Protein AF-A0A5J4Q5S8-F1 (afdb_monomer_lite)

Structure (mmCIF, N/CA/C/O backbone):
data_AF-A0A5J4Q5S8-F1
#
_entry.id   AF-A0A5J4Q5S8-F1
#
loop_
_atom_site.group_PDB
_atom_site.id
_atom_site.type_symbol
_atom_site.label_atom_id
_atom_site.label_alt_id
_atom_site.label_comp_id
_atom_site.label_asym_id
_atom_site.label_entity_id
_atom_site.label_seq_id
_atom_site.pdbx_PDB_ins_code
_atom_site.Cartn_x
_atom_site.Cartn_y
_atom_site.Cartn_z
_atom_site.occupancy
_atom_site.B_iso_or_equiv
_atom_site.auth_seq_id
_atom_site.auth_comp_id
_atom_site.auth_asym_id
_atom_site.auth_atom_id
_atom_site.pdbx_PDB_model_num
ATOM 1 N N . ILE A 1 1 ? 15.683 7.337 -101.825 1.00 62.75 1 ILE A N 1
ATOM 2 C CA . ILE A 1 1 ? 16.918 6.588 -101.478 1.00 62.75 1 ILE A CA 1
ATOM 3 C C . ILE A 1 1 ? 17.905 7.452 -100.684 1.00 62.75 1 ILE A C 1
ATOM 5 O O . ILE A 1 1 ? 18.052 7.180 -99.503 1.00 62.75 1 ILE A O 1
ATOM 9 N N . LEU A 1 2 ? 18.541 8.498 -101.246 1.00 61.25 2 LEU A N 1
ATOM 10 C CA . LEU A 1 2 ? 19.535 9.297 -100.491 1.00 61.25 2 LEU A CA 1
ATOM 11 C C . LEU A 1 2 ? 18.963 10.032 -99.255 1.00 61.25 2 LEU A C 1
ATOM 13 O O . LEU A 1 2 ? 19.600 10.027 -98.206 1.00 61.25 2 LEU A O 1
ATOM 17 N N . ASP A 1 3 ? 17.764 10.619 -99.346 1.00 72.88 3 ASP A N 1
ATOM 18 C CA . ASP A 1 3 ? 17.151 11.339 -98.212 1.00 72.88 3 ASP A CA 1
ATOM 19 C C . ASP A 1 3 ? 16.654 10.408 -97.094 1.00 72.88 3 ASP A C 1
ATOM 21 O O . ASP A 1 3 ? 16.763 10.732 -95.915 1.00 72.88 3 ASP A O 1
ATOM 25 N N . GLU A 1 4 ? 16.162 9.217 -97.439 1.00 77.94 4 GLU A N 1
ATOM 26 C CA . GLU A 1 4 ? 15.718 8.217 -96.455 1.00 77.94 4 GLU A CA 1
ATOM 27 C C . GLU A 1 4 ? 16.894 7.624 -95.676 1.00 77.94 4 GLU A C 1
ATOM 29 O O . GLU A 1 4 ? 16.783 7.417 -94.467 1.00 77.94 4 GLU A O 1
ATOM 34 N N . LEU A 1 5 ? 18.035 7.412 -96.343 1.00 79.69 5 LEU A N 1
ATOM 35 C CA . LEU A 1 5 ? 19.284 6.996 -95.700 1.00 79.69 5 LEU A CA 1
ATOM 36 C C . LEU A 1 5 ? 19.757 8.046 -94.689 1.00 79.69 5 LEU A C 1
ATOM 38 O O . LEU A 1 5 ? 20.044 7.702 -93.547 1.00 79.69 5 LEU A O 1
ATOM 42 N N . ARG A 1 6 ? 19.726 9.332 -95.058 1.00 81.00 6 ARG A N 1
ATOM 43 C CA . ARG A 1 6 ? 20.106 10.432 -94.158 1.00 81.00 6 ARG A CA 1
ATOM 44 C C . ARG A 1 6 ? 19.183 10.535 -92.935 1.00 81.00 6 ARG A C 1
ATOM 46 O O . ARG A 1 6 ? 19.646 10.792 -91.825 1.00 81.00 6 ARG A O 1
ATOM 53 N N . ILE A 1 7 ? 17.877 10.315 -93.111 1.00 86.50 7 ILE A N 1
ATOM 54 C CA . ILE A 1 7 ? 16.905 10.290 -92.002 1.00 86.50 7 ILE A CA 1
ATOM 55 C C . ILE A 1 7 ? 17.146 9.082 -91.084 1.00 86.50 7 ILE A C 1
ATOM 57 O O . ILE A 1 7 ? 17.047 9.210 -89.861 1.00 86.50 7 ILE A O 1
ATOM 61 N N . ALA A 1 8 ? 17.462 7.915 -91.650 1.00 85.19 8 ALA A N 1
ATOM 62 C CA . ALA A 1 8 ? 17.779 6.713 -90.884 1.00 85.19 8 ALA A CA 1
ATOM 63 C C . ALA A 1 8 ? 19.074 6.878 -90.070 1.00 85.19 8 ALA A C 1
ATOM 65 O O . ALA A 1 8 ? 19.075 6.580 -88.875 1.00 85.19 8 ALA A O 1
ATOM 66 N N . GLU A 1 9 ? 20.127 7.434 -90.674 1.00 85.94 9 GLU A N 1
ATOM 67 C CA . GLU A 1 9 ? 21.390 7.762 -89.999 1.00 85.94 9 GLU A CA 1
ATOM 68 C C . GLU A 1 9 ? 21.174 8.750 -88.848 1.00 85.94 9 GLU A C 1
ATOM 70 O O . GLU A 1 9 ? 21.650 8.523 -87.737 1.00 85.94 9 GLU A O 1
ATOM 75 N N . TYR A 1 10 ? 20.381 9.805 -89.064 1.00 85.75 10 TYR A N 1
ATOM 76 C CA . TYR A 1 10 ? 20.063 10.778 -88.017 1.00 85.75 10 TYR A CA 1
ATOM 77 C C . TYR A 1 10 ? 19.313 10.145 -86.832 1.00 85.75 10 TYR A C 1
ATOM 79 O O . TYR A 1 10 ? 19.640 10.398 -85.670 1.00 85.75 10 TYR A O 1
ATOM 87 N N . ARG A 1 11 ? 18.337 9.269 -87.103 1.00 88.62 11 ARG A N 1
ATOM 88 C CA . ARG A 1 11 ? 17.615 8.521 -86.056 1.00 88.62 11 ARG A CA 1
ATOM 89 C C . ARG A 1 11 ? 18.531 7.564 -85.298 1.00 88.62 11 ARG A C 1
ATOM 91 O O . ARG A 1 11 ? 18.392 7.428 -84.083 1.00 88.62 11 ARG A O 1
ATOM 98 N N . GLN A 1 12 ? 19.462 6.916 -85.995 1.00 89.94 12 GLN A N 1
ATOM 99 C CA . GLN A 1 12 ? 20.451 6.033 -85.385 1.00 89.94 12 GLN A CA 1
ATOM 100 C C . GLN A 1 12 ? 21.388 6.807 -84.449 1.00 89.94 12 GLN A C 1
ATOM 102 O O . GLN A 1 12 ? 21.665 6.340 -83.345 1.00 89.94 12 GLN A O 1
ATOM 107 N N . LEU A 1 13 ? 21.799 8.012 -84.844 1.00 87.88 13 LEU A N 1
ATOM 108 C CA . LEU A 1 13 ? 22.648 8.894 -84.042 1.00 87.88 13 LEU A CA 1
ATOM 109 C C . LEU A 1 13 ? 21.932 9.363 -82.764 1.00 87.88 13 LEU A C 1
ATOM 111 O O . LEU A 1 13 ? 22.476 9.234 -81.669 1.00 87.88 13 LEU A O 1
ATOM 115 N N . GLN A 1 14 ? 20.667 9.783 -82.870 1.00 90.12 14 GLN A N 1
ATOM 116 C CA . GLN A 1 14 ? 19.844 10.132 -81.702 1.00 90.12 14 GLN A CA 1
ATOM 117 C C . GLN A 1 14 ? 19.597 8.939 -80.763 1.00 90.12 14 GLN A C 1
ATOM 119 O O . GLN A 1 14 ? 19.530 9.100 -79.543 1.00 90.12 14 GLN A O 1
ATOM 124 N N . ALA A 1 15 ? 19.434 7.732 -81.313 1.00 87.44 15 ALA A N 1
ATOM 125 C CA . ALA A 1 15 ? 19.277 6.520 -80.513 1.00 87.44 15 ALA A CA 1
ATOM 126 C C . ALA A 1 15 ? 20.570 6.164 -79.760 1.00 87.44 15 ALA A C 1
ATOM 128 O O . ALA A 1 15 ? 20.508 5.784 -78.588 1.00 87.44 15 ALA A O 1
ATOM 129 N N . GLN A 1 16 ? 21.733 6.332 -80.398 1.00 88.56 16 GLN A N 1
ATOM 130 C CA . GLN A 1 16 ? 23.040 6.148 -79.760 1.00 88.56 16 GLN A CA 1
ATOM 131 C C . GLN A 1 16 ? 23.286 7.175 -78.650 1.00 88.56 16 GLN A C 1
ATOM 133 O O . GLN A 1 16 ? 23.709 6.794 -77.560 1.00 88.56 16 GLN A O 1
ATOM 138 N N . GLU A 1 17 ? 22.952 8.445 -78.877 1.00 86.56 17 GLU A N 1
ATOM 139 C CA . GLU A 1 17 ? 23.090 9.513 -77.880 1.00 86.56 17 GLU A CA 1
ATOM 140 C C . GLU A 1 17 ? 22.214 9.259 -76.642 1.00 86.56 17 GLU A C 1
ATOM 142 O O . GLU A 1 17 ? 22.701 9.288 -75.511 1.00 86.56 17 GLU A O 1
ATOM 147 N N . LYS A 1 18 ? 20.942 8.879 -76.832 1.00 89.44 18 LYS A N 1
ATOM 148 C CA . LYS A 1 18 ? 20.055 8.475 -75.722 1.00 89.44 18 LYS A CA 1
ATOM 149 C C . LYS A 1 18 ? 20.572 7.249 -74.970 1.00 89.44 18 LYS A C 1
ATOM 151 O O . LYS A 1 18 ? 20.427 7.169 -73.751 1.00 89.44 18 LYS A O 1
ATOM 156 N N . SER A 1 19 ? 21.158 6.286 -75.683 1.00 90.06 19 SER A N 1
ATOM 157 C CA . SER A 1 19 ? 21.765 5.105 -75.065 1.00 90.06 19 SER A CA 1
ATOM 158 C C . SER A 1 19 ? 22.971 5.480 -74.202 1.00 90.06 19 SER A C 1
ATOM 160 O O . SER A 1 19 ? 23.118 4.931 -73.112 1.00 90.06 19 SER A O 1
ATOM 162 N N . LEU A 1 20 ? 23.815 6.405 -74.665 1.00 88.25 20 LEU A N 1
ATOM 163 C CA . LEU A 1 20 ? 24.970 6.905 -73.915 1.00 88.25 20 LEU A CA 1
ATOM 164 C C . LEU A 1 20 ? 24.535 7.624 -72.634 1.00 88.25 20 LEU A C 1
ATOM 166 O O . LEU A 1 20 ? 25.017 7.272 -71.559 1.00 88.25 20 LEU A O 1
ATOM 170 N N . ILE A 1 21 ? 23.555 8.530 -72.727 1.00 87.62 21 ILE A N 1
ATOM 171 C CA . ILE A 1 21 ? 22.994 9.245 -71.567 1.00 87.62 21 ILE A CA 1
ATOM 172 C C . ILE A 1 21 ? 22.434 8.259 -70.530 1.00 87.62 21 ILE A C 1
ATOM 174 O O . ILE A 1 21 ? 22.735 8.367 -69.346 1.00 87.62 21 ILE A O 1
ATOM 178 N N . ASN A 1 22 ? 21.687 7.237 -70.959 1.00 91.62 22 ASN A N 1
ATOM 179 C CA . ASN A 1 22 ? 21.123 6.225 -70.055 1.00 91.62 22 ASN A CA 1
ATOM 180 C C . ASN A 1 22 ? 22.217 5.393 -69.355 1.00 91.62 22 ASN A C 1
ATOM 182 O O . ASN A 1 22 ? 22.110 5.071 -68.172 1.00 91.62 22 ASN A O 1
ATOM 186 N N . VAL A 1 23 ? 23.299 5.053 -70.062 1.00 91.00 23 VAL A N 1
ATOM 187 C CA . VAL A 1 23 ? 24.455 4.366 -69.460 1.00 91.00 23 VAL A CA 1
ATOM 188 C C . VAL A 1 23 ? 25.135 5.258 -68.419 1.00 91.00 23 VAL A C 1
ATOM 190 O O . VAL A 1 23 ? 25.490 4.780 -67.341 1.00 91.00 23 VAL A O 1
ATOM 193 N N . GLU A 1 24 ? 25.278 6.549 -68.701 1.00 90.62 24 GLU A N 1
ATOM 194 C CA . GLU A 1 24 ? 25.880 7.512 -67.781 1.00 90.62 24 GLU A CA 1
ATOM 195 C C . GLU A 1 24 ? 25.015 7.726 -66.526 1.00 90.62 24 GLU A C 1
ATOM 197 O O . GLU A 1 24 ? 25.522 7.645 -65.404 1.00 90.62 24 GLU A O 1
ATOM 202 N N . GLU A 1 25 ? 23.695 7.847 -66.682 1.00 91.19 25 GLU A N 1
ATOM 203 C CA . GLU A 1 25 ? 22.733 7.890 -65.573 1.00 91.19 25 GLU A CA 1
ATOM 204 C C . GLU A 1 25 ? 22.791 6.625 -64.703 1.00 91.19 25 GLU A C 1
ATOM 206 O O . GLU A 1 25 ? 22.802 6.710 -63.469 1.00 91.19 25 GLU A O 1
ATOM 211 N N . ARG A 1 26 ? 22.890 5.441 -65.325 1.00 90.19 26 ARG A N 1
ATOM 212 C CA . ARG A 1 26 ? 23.068 4.165 -64.612 1.00 90.19 26 ARG A CA 1
ATOM 213 C C . ARG A 1 26 ? 24.376 4.127 -63.832 1.00 90.19 26 ARG A C 1
ATOM 215 O O . ARG A 1 26 ? 24.380 3.667 -62.690 1.00 90.19 26 ARG A O 1
ATOM 222 N N . ASN A 1 27 ? 25.466 4.637 -64.402 1.00 91.69 27 ASN A N 1
ATOM 223 C CA . ASN A 1 27 ? 26.761 4.706 -63.726 1.00 91.69 27 ASN A CA 1
ATOM 224 C C . ASN A 1 27 ? 26.711 5.639 -62.507 1.00 91.69 27 ASN A C 1
ATOM 226 O O . ASN A 1 27 ? 27.188 5.271 -61.429 1.00 91.69 27 ASN A O 1
ATOM 230 N N . VAL A 1 28 ? 26.072 6.805 -62.634 1.00 93.56 28 VAL A N 1
ATOM 231 C CA . VAL A 1 28 ? 25.859 7.738 -61.515 1.00 93.56 28 VAL A CA 1
ATOM 232 C C . VAL A 1 28 ? 24.986 7.101 -60.431 1.00 93.56 28 VAL A C 1
ATOM 234 O O . VAL A 1 28 ? 25.300 7.195 -59.241 1.00 93.56 28 VAL A O 1
ATOM 237 N N . MET A 1 29 ? 23.908 6.410 -60.811 1.00 90.62 29 MET A N 1
ATOM 238 C CA . MET A 1 29 ? 23.036 5.720 -59.860 1.00 90.62 29 MET A CA 1
ATOM 239 C C . MET A 1 29 ? 23.772 4.584 -59.134 1.00 90.62 29 MET A C 1
ATOM 241 O O . MET A 1 29 ? 23.664 4.478 -57.913 1.00 90.62 29 MET A O 1
ATOM 245 N N . ALA A 1 30 ? 24.589 3.797 -59.838 1.00 91.44 30 ALA A N 1
ATOM 246 C CA . ALA A 1 30 ? 25.409 2.746 -59.239 1.00 91.44 30 ALA A CA 1
ATOM 247 C C . ALA A 1 30 ? 26.425 3.306 -58.223 1.00 91.44 30 ALA A C 1
ATOM 249 O O . ALA A 1 30 ? 26.597 2.745 -57.138 1.00 91.44 30 ALA A O 1
ATOM 250 N N . GLN A 1 31 ? 27.049 4.452 -58.519 1.00 93.56 31 GLN A N 1
ATOM 251 C CA . GLN A 1 31 ? 27.934 5.143 -57.572 1.00 93.56 31 GLN A CA 1
ATOM 252 C C . GLN A 1 31 ? 27.183 5.645 -56.327 1.00 93.56 31 GLN A C 1
ATOM 254 O O . GLN A 1 31 ? 27.686 5.525 -55.203 1.00 93.56 31 GLN A O 1
ATOM 259 N N . ARG A 1 32 ? 25.960 6.168 -56.499 1.00 94.56 32 ARG A N 1
ATOM 260 C CA . ARG A 1 32 ? 25.098 6.594 -55.383 1.00 94.56 32 ARG A CA 1
ATOM 261 C C . ARG A 1 32 ? 24.697 5.416 -54.499 1.00 94.56 32 ARG A C 1
ATOM 263 O O . ARG A 1 32 ? 24.837 5.521 -53.284 1.00 94.56 32 ARG A O 1
ATOM 270 N N . ILE A 1 33 ? 24.278 4.295 -55.092 1.00 93.06 33 ILE A N 1
ATOM 271 C CA . ILE A 1 33 ? 23.941 3.059 -54.365 1.00 93.06 33 ILE A CA 1
ATOM 272 C C . ILE A 1 33 ? 25.132 2.607 -53.521 1.00 93.06 33 ILE A C 1
ATOM 274 O O . ILE A 1 33 ? 24.989 2.434 -52.314 1.00 93.06 33 ILE A O 1
ATOM 278 N N . LYS A 1 34 ? 26.330 2.543 -54.111 1.00 94.62 34 LYS A N 1
ATOM 279 C CA . LYS A 1 34 ? 27.553 2.153 -53.396 1.00 94.62 34 LYS A CA 1
ATOM 280 C C . LYS A 1 34 ? 27.862 3.068 -52.205 1.00 94.62 34 LYS A C 1
ATOM 282 O O . LYS A 1 34 ? 28.306 2.606 -51.154 1.00 94.62 34 LYS A O 1
ATOM 287 N N . THR A 1 35 ? 27.623 4.370 -52.353 1.00 94.00 35 THR A N 1
ATOM 288 C CA . THR A 1 35 ? 27.823 5.347 -51.270 1.00 94.00 35 THR A CA 1
ATOM 289 C C . THR A 1 35 ? 26.801 5.157 -50.148 1.00 94.00 35 THR A C 1
ATOM 291 O O . THR A 1 35 ? 27.168 5.171 -48.973 1.00 94.00 35 THR A O 1
ATOM 294 N N . ILE A 1 36 ? 25.534 4.925 -50.501 1.00 93.25 36 ILE A N 1
ATOM 295 C CA . ILE A 1 36 ? 24.449 4.667 -49.546 1.00 93.25 36 ILE A CA 1
ATOM 296 C C . ILE A 1 36 ? 24.691 3.358 -48.789 1.00 93.25 36 ILE A C 1
ATOM 298 O O . ILE A 1 36 ? 24.537 3.327 -47.571 1.00 93.25 36 ILE A O 1
ATOM 302 N N . GLU A 1 37 ? 25.110 2.293 -49.472 1.00 93.25 37 GLU A N 1
ATOM 303 C CA . GLU A 1 37 ? 25.431 1.004 -48.849 1.00 93.25 37 GLU A CA 1
ATOM 304 C C . GLU A 1 37 ? 26.570 1.133 -47.837 1.00 93.25 37 GLU A C 1
ATOM 306 O O . GLU A 1 37 ? 26.477 0.605 -46.726 1.00 93.25 37 GLU A O 1
ATOM 311 N N . LYS A 1 38 ? 27.612 1.899 -48.179 1.00 94.31 38 LYS A N 1
ATOM 312 C CA . LYS A 1 38 ? 28.711 2.191 -47.255 1.00 94.31 38 LYS A CA 1
ATOM 313 C C . LYS A 1 38 ? 28.224 2.974 -46.032 1.00 94.31 38 LYS A C 1
ATOM 315 O O . LYS A 1 38 ? 28.506 2.573 -44.905 1.00 94.31 38 LYS A O 1
ATOM 320 N N . ALA A 1 39 ? 27.445 4.037 -46.241 1.00 93.69 39 ALA A N 1
ATOM 321 C CA . ALA A 1 39 ? 26.888 4.840 -45.153 1.00 93.69 39 ALA A CA 1
ATOM 322 C C . ALA A 1 39 ? 25.956 4.021 -44.241 1.00 93.69 39 ALA A C 1
ATOM 324 O O . ALA A 1 39 ? 26.015 4.148 -43.018 1.00 93.69 39 ALA A O 1
ATOM 325 N N . LYS A 1 40 ? 25.137 3.133 -44.820 1.00 93.94 40 LYS A N 1
ATOM 326 C CA . LYS A 1 40 ? 24.276 2.205 -44.077 1.00 93.94 40 LYS A CA 1
ATOM 327 C C . LYS A 1 40 ? 25.102 1.229 -43.241 1.00 93.94 40 LYS A C 1
ATOM 329 O O . LYS A 1 40 ? 24.826 1.068 -42.059 1.00 93.94 40 LYS A O 1
ATOM 334 N N . SER A 1 41 ? 26.151 0.641 -43.817 1.00 93.62 41 SER A N 1
ATOM 335 C CA . SER A 1 41 ? 27.049 -0.259 -43.086 1.00 93.62 41 SER A CA 1
ATOM 336 C C . SER A 1 41 ? 27.740 0.438 -41.908 1.00 93.62 41 SER A C 1
ATOM 338 O O . SER A 1 41 ? 27.919 -0.170 -40.852 1.00 93.62 41 SER A O 1
ATOM 340 N N . GLU A 1 42 ? 28.136 1.702 -42.065 1.00 94.12 42 GLU A N 1
ATOM 341 C CA . GLU A 1 42 ? 28.727 2.502 -40.986 1.00 94.12 42 GLU A CA 1
ATOM 342 C C . GLU A 1 42 ? 27.700 2.849 -39.897 1.00 94.12 42 GLU A C 1
ATOM 344 O O . GLU A 1 42 ? 28.019 2.797 -38.706 1.00 94.12 42 GLU A O 1
ATOM 349 N N . ALA A 1 43 ? 26.460 3.168 -40.280 1.00 92.44 43 ALA A N 1
ATOM 350 C CA . ALA A 1 43 ? 25.364 3.411 -39.345 1.00 92.44 43 ALA A CA 1
ATOM 351 C C . ALA A 1 43 ? 25.001 2.149 -38.543 1.00 92.44 43 ALA A C 1
ATOM 353 O O . ALA A 1 43 ? 24.887 2.217 -37.319 1.00 92.44 43 ALA A O 1
ATOM 354 N N . ASP A 1 44 ? 24.917 0.990 -39.201 1.00 93.50 44 ASP A N 1
ATOM 355 C CA . ASP A 1 44 ? 24.650 -0.300 -38.556 1.00 93.50 44 ASP A CA 1
ATOM 356 C C . ASP A 1 44 ? 25.768 -0.677 -37.571 1.00 93.50 44 ASP A C 1
ATOM 358 O O . ASP A 1 44 ? 25.504 -1.175 -36.473 1.00 93.50 44 ASP A O 1
ATOM 362 N N . ALA A 1 45 ? 27.029 -0.397 -37.918 1.00 93.38 45 ALA A N 1
ATOM 363 C CA . ALA A 1 45 ? 28.156 -0.597 -37.009 1.00 93.38 45 ALA A CA 1
ATOM 364 C C . ALA A 1 45 ? 28.056 0.303 -35.764 1.00 93.38 45 ALA A C 1
ATOM 366 O O . ALA A 1 45 ? 28.268 -0.173 -34.646 1.00 93.38 45 ALA A O 1
ATOM 367 N N . LYS A 1 46 ? 27.681 1.580 -35.931 1.00 93.56 46 LYS A N 1
ATOM 368 C CA . LYS A 1 46 ? 27.469 2.516 -34.811 1.00 93.56 46 LYS A CA 1
ATOM 369 C C . LYS A 1 46 ? 26.310 2.084 -33.911 1.00 93.56 46 LYS A C 1
ATOM 371 O O . LYS A 1 46 ? 26.474 2.089 -32.692 1.00 93.56 46 LYS A O 1
ATOM 376 N N . LEU A 1 47 ? 25.189 1.651 -34.491 1.00 93.19 47 LEU A N 1
ATOM 377 C CA . LEU A 1 47 ? 24.037 1.132 -33.746 1.00 93.19 47 LEU A CA 1
ATOM 378 C C . LEU A 1 47 ? 24.418 -0.077 -32.886 1.00 93.19 47 LEU A C 1
ATOM 380 O O . LEU A 1 47 ? 24.092 -0.111 -31.704 1.00 93.19 47 LEU A O 1
ATOM 384 N N . ARG A 1 48 ? 25.195 -1.025 -33.427 1.00 91.00 48 ARG A N 1
ATOM 385 C CA . ARG A 1 48 ? 25.684 -2.185 -32.657 1.00 91.00 48 ARG A CA 1
ATOM 386 C C . ARG A 1 48 ? 26.532 -1.772 -31.454 1.00 91.00 48 ARG A C 1
ATOM 388 O O . ARG A 1 48 ? 26.396 -2.350 -30.374 1.00 91.00 48 ARG A O 1
ATOM 395 N N . VAL A 1 49 ? 27.402 -0.776 -31.627 1.00 92.88 49 VAL A N 1
ATOM 396 C CA . VAL A 1 49 ? 28.214 -0.240 -30.526 1.00 92.88 49 VAL A CA 1
ATOM 397 C C . VAL A 1 49 ? 27.317 0.424 -29.480 1.00 92.88 49 VAL A C 1
ATOM 399 O O . VAL A 1 49 ? 27.456 0.120 -28.295 1.00 92.88 49 VAL A O 1
ATOM 402 N N . GLN A 1 50 ? 26.359 1.252 -29.891 1.00 91.69 50 GLN A N 1
ATOM 403 C CA . GLN A 1 50 ? 25.436 1.928 -28.976 1.00 91.69 50 GLN A CA 1
ATOM 404 C C . GLN A 1 50 ? 24.551 0.938 -28.201 1.00 91.69 50 GLN A C 1
ATOM 406 O O . GLN A 1 50 ? 24.430 1.052 -26.982 1.00 91.69 50 GLN A O 1
ATOM 411 N N . ASP A 1 51 ? 24.018 -0.090 -28.860 1.00 91.62 51 ASP A N 1
ATOM 412 C CA . ASP A 1 51 ? 23.255 -1.163 -28.212 1.00 91.62 51 ASP A CA 1
ATOM 413 C C . ASP A 1 51 ? 24.094 -1.912 -27.175 1.00 91.62 51 ASP A C 1
ATOM 415 O O . ASP A 1 51 ? 23.619 -2.234 -26.080 1.00 91.62 51 ASP A O 1
ATOM 419 N N . SER A 1 52 ? 25.366 -2.177 -27.487 1.00 91.19 52 SER A N 1
ATOM 420 C CA . SER A 1 52 ? 26.282 -2.809 -26.535 1.00 91.19 52 SER A CA 1
ATOM 421 C C . SER A 1 52 ? 26.540 -1.918 -25.311 1.00 91.19 52 SER A C 1
ATOM 423 O O . SER A 1 52 ? 26.548 -2.407 -24.177 1.00 91.19 52 SER A O 1
ATOM 425 N N . GLN A 1 53 ? 26.665 -0.601 -25.509 1.00 92.88 53 GLN A N 1
ATOM 426 C CA . GLN A 1 53 ? 26.822 0.375 -24.430 1.00 92.88 53 GLN A CA 1
ATOM 427 C C . GLN A 1 53 ? 25.563 0.463 -23.562 1.00 92.88 53 GLN A C 1
ATOM 429 O O . GLN A 1 53 ? 25.676 0.403 -22.337 1.00 92.88 53 GLN A O 1
ATOM 434 N N . LEU A 1 54 ? 24.373 0.517 -24.169 1.00 89.94 54 LEU A N 1
ATOM 435 C CA . LEU A 1 54 ? 23.089 0.526 -23.461 1.00 89.94 54 LEU A CA 1
ATOM 436 C C . LEU A 1 54 ? 22.913 -0.727 -22.596 1.00 89.94 54 LEU A C 1
ATOM 438 O O . LEU A 1 54 ? 22.556 -0.620 -21.421 1.00 89.94 54 LEU A O 1
ATOM 442 N N . ARG A 1 55 ? 23.239 -1.913 -23.127 1.00 90.38 55 ARG A N 1
ATOM 443 C CA . ARG A 1 55 ? 23.204 -3.170 -22.357 1.00 90.38 55 ARG A CA 1
ATOM 444 C C . ARG A 1 55 ? 24.170 -3.139 -21.176 1.00 90.38 55 ARG A C 1
ATOM 446 O O . ARG A 1 55 ? 23.809 -3.564 -20.080 1.00 90.38 55 ARG A O 1
ATOM 453 N N . ASN A 1 56 ? 25.378 -2.617 -21.372 1.00 92.19 56 ASN A N 1
ATOM 454 C CA . ASN A 1 56 ? 26.366 -2.496 -20.301 1.00 92.19 56 ASN A CA 1
ATOM 455 C C . ASN A 1 56 ? 25.930 -1.493 -19.223 1.00 92.19 56 ASN A C 1
ATOM 457 O O . ASN A 1 56 ? 26.080 -1.776 -18.035 1.00 92.19 56 ASN A O 1
ATOM 461 N N . MET A 1 57 ? 25.354 -0.352 -19.608 1.00 88.25 57 MET A N 1
ATOM 462 C CA . MET A 1 57 ? 24.783 0.618 -18.669 1.00 88.25 57 MET A CA 1
ATOM 463 C C . MET A 1 57 ? 23.599 0.036 -17.897 1.00 88.25 57 MET A C 1
ATOM 465 O O . MET A 1 57 ? 23.523 0.220 -16.688 1.00 88.25 57 MET A O 1
ATOM 469 N N . SER A 1 58 ? 22.714 -0.711 -18.561 1.00 89.94 58 SER A N 1
ATOM 470 C CA . SER A 1 58 ? 21.581 -1.380 -17.915 1.00 89.94 58 SER A CA 1
ATOM 471 C C . SER A 1 58 ? 22.049 -2.404 -16.874 1.00 89.94 58 SER A C 1
ATOM 473 O O . SER A 1 58 ? 21.567 -2.389 -15.743 1.00 89.94 58 SER A O 1
ATOM 475 N N . LYS A 1 59 ? 23.068 -3.215 -17.197 1.00 91.75 59 LYS A N 1
ATOM 476 C CA . LYS A 1 59 ? 23.696 -4.132 -16.230 1.00 91.75 59 LYS A CA 1
ATOM 477 C C . LYS A 1 59 ? 24.304 -3.390 -15.038 1.00 91.75 59 LYS A C 1
ATOM 479 O O . LYS A 1 59 ? 24.084 -3.792 -13.902 1.00 91.75 59 LYS A O 1
ATOM 484 N N . LYS A 1 60 ? 25.030 -2.291 -15.279 1.00 91.75 60 LYS A N 1
ATOM 485 C CA . LYS A 1 60 ? 25.576 -1.448 -14.201 1.00 91.75 60 LYS A CA 1
ATOM 486 C C . LYS A 1 60 ? 24.470 -0.852 -13.329 1.00 91.75 60 LYS A C 1
ATOM 488 O O . LYS A 1 60 ? 24.605 -0.850 -12.115 1.00 91.75 60 LYS A O 1
ATOM 493 N N . MET A 1 61 ? 23.374 -0.389 -13.928 1.00 86.38 61 MET A N 1
ATOM 494 C CA . MET A 1 61 ? 22.223 0.139 -13.194 1.00 86.38 61 MET A CA 1
ATOM 495 C C . MET A 1 61 ? 21.582 -0.937 -12.313 1.00 86.38 61 MET A C 1
ATOM 497 O O . MET A 1 61 ? 21.304 -0.683 -11.146 1.00 86.38 61 MET A O 1
ATOM 501 N N . GLN A 1 62 ? 21.393 -2.152 -12.835 1.00 86.12 62 GLN A N 1
ATOM 502 C CA . GLN A 1 62 ? 20.882 -3.273 -12.043 1.00 86.12 62 GLN A CA 1
ATOM 503 C C . GLN A 1 62 ? 21.801 -3.614 -10.868 1.00 86.12 62 GLN A C 1
ATOM 505 O O . GLN A 1 62 ? 21.315 -3.899 -9.779 1.00 86.12 62 GLN A O 1
ATOM 510 N N . GLU A 1 63 ? 23.115 -3.548 -11.070 1.00 89.62 63 GLU A N 1
ATOM 511 C CA . GLU A 1 63 ? 24.086 -3.780 -10.004 1.00 89.62 63 GLU A CA 1
ATOM 512 C C . GLU A 1 63 ? 24.020 -2.692 -8.924 1.00 89.62 63 GLU A C 1
ATOM 514 O O . GLU A 1 63 ? 24.005 -3.001 -7.737 1.00 89.62 63 GLU A O 1
ATOM 519 N N . VAL A 1 64 ? 23.882 -1.422 -9.318 1.00 87.25 64 VAL A N 1
ATOM 520 C CA . VAL A 1 64 ? 23.684 -0.304 -8.380 1.00 87.25 64 VAL A CA 1
ATOM 521 C C . VAL A 1 64 ? 22.381 -0.461 -7.591 1.00 87.25 64 VAL A C 1
ATOM 523 O O . VAL A 1 64 ? 22.371 -0.216 -6.387 1.00 87.25 64 VAL A O 1
ATOM 526 N N . ILE A 1 65 ? 21.293 -0.897 -8.235 1.00 78.81 65 ILE A N 1
ATOM 527 C CA . ILE A 1 65 ? 20.017 -1.176 -7.559 1.00 78.81 65 ILE A CA 1
ATOM 528 C C . ILE A 1 65 ? 20.201 -2.292 -6.527 1.00 78.81 65 ILE A C 1
ATOM 530 O O . ILE A 1 65 ? 19.857 -2.093 -5.367 1.00 78.81 65 ILE A O 1
ATOM 534 N N . LYS A 1 66 ? 20.835 -3.410 -6.901 1.00 81.81 66 LYS A N 1
ATOM 535 C CA . LYS A 1 66 ? 21.132 -4.503 -5.962 1.00 81.81 66 LYS A CA 1
ATOM 536 C C . LYS A 1 66 ? 21.984 -4.038 -4.785 1.00 81.81 66 LYS A C 1
ATOM 538 O O . LYS A 1 66 ? 21.668 -4.352 -3.644 1.00 81.81 66 LYS A O 1
ATOM 543 N N . GLN A 1 67 ? 23.028 -3.252 -5.038 1.00 80.62 67 GLN A N 1
ATOM 544 C CA . GLN A 1 67 ? 23.885 -2.706 -3.983 1.00 80.62 67 GLN A CA 1
ATOM 545 C C . GLN A 1 67 ? 23.120 -1.759 -3.054 1.00 80.62 67 GLN A C 1
ATOM 547 O O . GLN A 1 67 ? 23.327 -1.783 -1.840 1.00 80.62 67 GLN A O 1
ATOM 552 N N . LYS A 1 68 ? 22.217 -0.940 -3.604 1.00 74.69 68 LYS A N 1
ATOM 553 C CA . LYS A 1 68 ? 21.332 -0.074 -2.820 1.00 74.69 68 LYS A CA 1
ATOM 554 C C . LYS A 1 68 ? 20.372 -0.901 -1.967 1.00 74.69 68 LYS A C 1
ATOM 556 O O . LYS A 1 68 ? 20.215 -0.585 -0.791 1.00 74.69 68 LYS A O 1
ATOM 561 N N . ASP A 1 69 ? 19.779 -1.952 -2.522 1.00 69.31 69 ASP A N 1
ATOM 562 C CA . ASP A 1 69 ? 18.873 -2.850 -1.801 1.00 69.31 69 ASP A CA 1
ATOM 563 C C . ASP A 1 69 ? 19.612 -3.598 -0.685 1.00 69.31 69 ASP A C 1
ATOM 565 O O . ASP A 1 69 ? 19.127 -3.676 0.442 1.00 69.31 69 ASP A O 1
ATOM 569 N N . GLU A 1 70 ? 20.830 -4.074 -0.943 1.00 74.81 70 GLU A N 1
ATOM 570 C CA . GLU A 1 70 ? 21.686 -4.683 0.076 1.00 74.81 70 GLU A CA 1
ATOM 571 C C . GLU A 1 70 ? 22.071 -3.697 1.180 1.00 74.81 70 GLU A C 1
ATOM 573 O O . GLU A 1 70 ? 22.055 -4.050 2.361 1.00 74.81 70 GLU A O 1
ATOM 578 N N . LEU A 1 71 ? 22.427 -2.460 0.822 1.00 77.94 71 LEU A N 1
ATOM 579 C CA . LEU A 1 71 ? 22.751 -1.422 1.793 1.00 77.94 71 LEU A CA 1
ATOM 580 C C . LEU A 1 71 ? 21.522 -1.054 2.625 1.00 77.94 71 LEU A C 1
ATOM 582 O O . LEU A 1 71 ? 21.632 -0.939 3.844 1.00 77.94 71 LEU A O 1
ATOM 586 N N . LEU A 1 72 ? 20.354 -0.936 1.992 1.00 71.69 72 LEU A N 1
ATOM 587 C CA . LEU A 1 72 ? 19.081 -0.735 2.672 1.00 71.69 72 LEU A CA 1
ATOM 588 C C . LEU A 1 72 ? 18.826 -1.883 3.652 1.00 71.69 72 LEU A C 1
ATOM 590 O O . LEU A 1 72 ? 18.561 -1.630 4.822 1.00 71.69 72 LEU A O 1
ATOM 594 N N . MET A 1 73 ? 19.014 -3.135 3.232 1.00 65.94 73 MET A N 1
ATOM 595 C CA . MET A 1 73 ? 18.882 -4.298 4.110 1.00 65.94 73 MET A CA 1
ATOM 596 C C . MET A 1 73 ? 19.883 -4.276 5.270 1.00 65.94 73 MET A C 1
ATOM 598 O O . MET A 1 73 ? 19.496 -4.583 6.392 1.00 65.94 73 MET A O 1
ATOM 602 N N . LYS A 1 74 ? 21.133 -3.849 5.060 1.00 73.75 74 LYS A N 1
ATOM 603 C CA . LYS A 1 74 ? 22.139 -3.695 6.130 1.00 73.75 74 LYS A CA 1
ATOM 604 C C . LYS A 1 74 ? 21.783 -2.566 7.106 1.00 73.75 74 LYS A C 1
ATOM 606 O O . LYS A 1 74 ? 21.900 -2.745 8.318 1.00 73.75 74 LYS A O 1
ATOM 611 N N . ILE A 1 75 ? 21.293 -1.430 6.606 1.00 68.50 75 ILE A N 1
ATOM 612 C CA . ILE A 1 75 ? 20.802 -0.310 7.427 1.00 68.50 75 ILE A CA 1
ATOM 613 C C . ILE A 1 75 ? 19.588 -0.757 8.258 1.00 68.50 75 ILE A C 1
ATOM 615 O O . ILE A 1 75 ? 19.528 -0.485 9.458 1.00 68.50 75 ILE A O 1
ATOM 619 N N . LEU A 1 76 ? 18.664 -1.504 7.650 1.00 54.84 76 LEU A N 1
ATOM 620 C CA . LEU A 1 76 ? 17.484 -2.078 8.306 1.00 54.84 76 LEU A CA 1
ATOM 621 C C . LEU A 1 76 ? 17.831 -3.221 9.279 1.00 54.84 76 LEU A C 1
ATOM 623 O O . LEU A 1 76 ? 17.132 -3.432 10.269 1.00 54.84 76 LEU A O 1
ATOM 627 N N . GLN A 1 77 ? 18.921 -3.955 9.053 1.00 58.88 77 GLN A N 1
ATOM 628 C CA . GLN A 1 77 ? 19.442 -4.941 10.006 1.00 58.88 77 GLN A CA 1
ATOM 629 C C . GLN A 1 77 ? 20.076 -4.254 11.228 1.00 58.88 77 GLN A C 1
ATOM 631 O O . GLN A 1 77 ? 19.892 -4.722 12.352 1.00 58.88 77 GLN A O 1
ATOM 636 N N . GLY A 1 78 ? 20.742 -3.107 11.037 1.00 53.72 78 GLY A N 1
ATOM 637 C CA . GLY A 1 78 ? 21.266 -2.268 12.125 1.00 53.72 78 GLY A CA 1
ATOM 638 C C . GLY A 1 78 ? 20.178 -1.525 12.915 1.00 53.72 78 GLY A C 1
ATOM 639 O O . GLY A 1 78 ? 20.314 -1.309 14.120 1.00 53.72 78 GLY A O 1
ATOM 640 N N . LYS A 1 79 ? 19.056 -1.194 12.268 1.00 50.25 79 LYS A N 1
ATOM 641 C CA . LYS A 1 79 ? 17.848 -0.624 12.880 1.00 50.25 79 LYS A CA 1
ATOM 642 C C . LYS A 1 79 ? 16.671 -1.570 12.661 1.00 50.25 79 LYS A C 1
ATOM 644 O O . LYS A 1 79 ? 15.888 -1.363 11.745 1.00 50.25 79 LYS A O 1
ATOM 649 N N . LYS A 1 80 ? 16.584 -2.604 13.517 1.00 44.44 80 LYS A N 1
ATOM 650 C CA . LYS A 1 80 ? 15.499 -3.607 13.638 1.00 44.44 80 LYS A CA 1
ATOM 651 C C . LYS A 1 80 ? 14.259 -3.248 12.809 1.00 44.44 80 LYS A C 1
ATOM 653 O O . LYS A 1 80 ? 13.648 -2.243 13.145 1.00 44.44 80 LYS A O 1
ATOM 658 N N . ILE A 1 81 ? 13.855 -4.124 11.882 1.00 47.31 81 ILE A N 1
ATOM 659 C CA . ILE A 1 81 ? 12.518 -4.447 11.294 1.00 47.31 81 ILE A CA 1
ATOM 660 C C . ILE A 1 81 ? 11.310 -3.531 11.659 1.00 47.31 81 ILE A C 1
ATOM 662 O O . ILE A 1 81 ? 10.493 -3.223 10.804 1.00 47.31 81 ILE A O 1
ATOM 666 N N . LYS A 1 82 ? 11.234 -3.031 12.895 1.00 52.09 82 LYS A N 1
ATOM 667 C CA . LYS A 1 82 ? 10.354 -1.984 13.443 1.00 52.09 82 LYS A CA 1
ATOM 668 C C . LYS A 1 82 ? 10.162 -0.729 12.573 1.00 52.09 82 LYS A C 1
ATOM 670 O O . LYS A 1 82 ? 9.094 -0.142 12.655 1.00 52.09 82 LYS A O 1
ATOM 675 N N . GLN A 1 83 ? 11.163 -0.283 11.805 1.00 50.31 83 GLN A N 1
ATOM 676 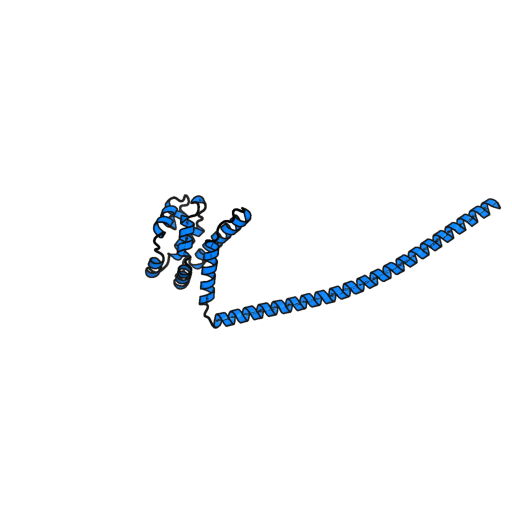C CA . GLN A 1 83 ? 11.026 0.934 10.983 1.00 50.31 83 GLN A CA 1
ATOM 677 C C . GLN A 1 83 ? 10.197 0.716 9.715 1.00 50.31 83 GLN A C 1
ATOM 679 O O . GLN A 1 83 ? 9.520 1.640 9.290 1.00 50.31 83 GLN A O 1
ATOM 684 N N . LYS A 1 84 ? 10.226 -0.488 9.128 1.00 50.34 84 LYS A N 1
ATOM 685 C CA . LYS A 1 84 ? 9.496 -0.770 7.887 1.00 50.34 84 LYS A CA 1
ATOM 686 C C . LYS A 1 84 ? 7.991 -0.843 8.133 1.00 50.34 84 LYS A C 1
ATOM 688 O O . LYS A 1 84 ? 7.242 -0.240 7.382 1.00 50.34 84 LYS A O 1
ATOM 693 N N . ASP A 1 85 ? 7.575 -1.521 9.202 1.00 59.84 85 ASP A N 1
ATOM 694 C CA . ASP A 1 85 ? 6.156 -1.600 9.556 1.00 59.84 85 ASP A CA 1
ATOM 695 C C . ASP A 1 85 ? 5.627 -0.214 9.953 1.00 59.84 85 ASP A C 1
ATOM 697 O O . ASP A 1 85 ? 4.577 0.183 9.476 1.00 59.84 85 ASP A O 1
ATOM 701 N N . MET A 1 86 ? 6.381 0.555 10.755 1.00 60.81 86 MET A N 1
ATOM 702 C CA . MET A 1 86 ? 6.000 1.916 11.164 1.00 60.81 86 MET A CA 1
ATOM 703 C C . MET A 1 86 ? 5.876 2.886 9.977 1.00 60.81 86 MET A C 1
ATOM 705 O O . MET A 1 86 ? 4.887 3.601 9.897 1.00 60.81 86 MET A O 1
ATOM 709 N N . LEU A 1 87 ? 6.827 2.865 9.034 1.00 67.88 87 LEU A N 1
ATOM 710 C CA . LEU A 1 87 ? 6.810 3.758 7.869 1.00 67.88 87 LEU A CA 1
ATOM 711 C C . LEU A 1 87 ? 5.602 3.498 6.954 1.00 67.88 87 LEU A C 1
ATOM 713 O O . LEU A 1 87 ? 5.020 4.441 6.436 1.00 67.88 87 LEU A O 1
ATOM 717 N N . ILE A 1 88 ? 5.195 2.232 6.801 1.00 87.75 88 ILE A N 1
ATOM 718 C CA . ILE A 1 88 ? 4.019 1.870 5.995 1.00 87.75 88 ILE A CA 1
ATOM 719 C C . ILE A 1 88 ? 2.736 2.446 6.609 1.00 87.75 88 ILE A C 1
ATOM 721 O O . ILE A 1 88 ? 1.869 2.907 5.874 1.00 87.75 88 ILE A O 1
ATOM 725 N N . TRP A 1 89 ? 2.605 2.437 7.940 1.00 92.19 89 TRP A N 1
ATOM 726 C CA . TRP A 1 89 ? 1.417 2.982 8.601 1.00 92.19 89 TRP A CA 1
ATOM 727 C C . TRP A 1 89 ? 1.320 4.502 8.468 1.00 92.19 89 TRP A C 1
ATOM 729 O O . TRP A 1 89 ? 0.224 4.998 8.230 1.00 92.19 89 TRP A O 1
ATOM 739 N N . ASP A 1 90 ? 2.441 5.220 8.571 1.00 91.44 90 ASP A N 1
ATOM 740 C CA . ASP A 1 90 ? 2.472 6.673 8.361 1.00 91.44 90 ASP A CA 1
ATOM 741 C C . ASP A 1 90 ? 2.099 7.023 6.905 1.00 91.44 90 ASP A C 1
ATOM 743 O O . ASP A 1 90 ? 1.225 7.853 6.665 1.00 91.44 90 ASP A O 1
ATOM 747 N N . GLU A 1 91 ? 2.674 6.316 5.922 1.00 93.00 91 GLU A N 1
ATOM 748 C CA . GLU A 1 91 ? 2.333 6.492 4.501 1.00 93.00 91 GLU A CA 1
ATOM 749 C C . GLU A 1 91 ? 0.847 6.208 4.224 1.00 93.00 91 GLU A C 1
ATOM 751 O O . GLU A 1 91 ? 0.181 6.955 3.504 1.00 93.00 91 GLU A O 1
ATOM 756 N N . TRP A 1 92 ? 0.294 5.143 4.809 1.00 94.94 92 TRP A N 1
ATOM 757 C CA . TRP A 1 92 ? -1.123 4.808 4.652 1.00 94.94 92 TRP A CA 1
ATOM 758 C C . TRP A 1 92 ? -2.036 5.833 5.310 1.00 94.94 92 TRP A C 1
ATOM 760 O O . TRP A 1 92 ? -3.103 6.120 4.771 1.00 94.94 92 TRP A O 1
ATOM 770 N N . GLN A 1 93 ? -1.635 6.393 6.450 1.00 95.44 93 GLN A N 1
ATOM 771 C CA . GLN A 1 93 ? -2.378 7.465 7.097 1.00 95.44 93 GLN A CA 1
ATOM 772 C C . GLN A 1 93 ? -2.489 8.681 6.166 1.00 95.44 93 GLN A C 1
ATOM 774 O O . GLN A 1 93 ? -3.595 9.176 5.933 1.00 95.44 93 GLN A O 1
ATOM 779 N N . ASP A 1 94 ? -1.368 9.115 5.585 1.00 94.69 94 ASP A N 1
ATOM 780 C CA . ASP A 1 94 ? -1.323 10.249 4.657 1.00 94.69 94 ASP A CA 1
ATOM 781 C C . ASP A 1 94 ? -2.186 10.001 3.408 1.00 94.69 94 ASP A C 1
ATOM 783 O O . ASP A 1 94 ? -2.956 10.868 2.982 1.00 94.69 94 ASP A O 1
ATOM 787 N N . GLU A 1 95 ? -2.119 8.797 2.834 1.00 95.38 95 GLU A N 1
ATOM 788 C CA . GLU A 1 95 ? -2.924 8.425 1.667 1.00 95.38 95 GLU A CA 1
ATOM 789 C C . GLU A 1 95 ? -4.430 8.348 1.984 1.00 95.38 95 GLU A C 1
ATOM 791 O O . GLU A 1 95 ? -5.257 8.790 1.179 1.00 95.38 95 GLU A O 1
ATOM 796 N N . LEU A 1 96 ? -4.807 7.849 3.167 1.00 95.62 96 LEU A N 1
ATOM 797 C CA . LEU A 1 96 ? -6.200 7.823 3.627 1.00 95.62 96 LEU A CA 1
ATOM 798 C C . LEU A 1 96 ? -6.761 9.234 3.862 1.00 95.62 96 LEU A C 1
ATOM 800 O O . LEU A 1 96 ? -7.939 9.482 3.580 1.00 95.62 96 LEU A O 1
ATOM 804 N N . LEU A 1 97 ? -5.925 10.171 4.316 1.00 95.12 97 LEU A N 1
ATOM 805 C CA . LEU A 1 97 ? -6.287 11.577 4.525 1.00 95.12 97 LEU A CA 1
ATOM 806 C C . LEU A 1 97 ? -6.241 12.424 3.250 1.00 95.12 97 LEU A C 1
ATOM 808 O O . LEU A 1 97 ? -6.699 13.568 3.262 1.00 95.12 97 LEU A O 1
ATOM 812 N N . ARG A 1 98 ? -5.737 11.886 2.135 1.00 94.56 98 ARG A N 1
ATOM 813 C CA . ARG A 1 98 ? -5.646 12.631 0.876 1.00 94.56 98 ARG A CA 1
ATOM 814 C C . ARG A 1 98 ? -7.017 13.159 0.440 1.00 94.56 98 ARG A C 1
ATOM 816 O O . ARG A 1 98 ? -7.974 12.395 0.297 1.00 94.56 98 ARG A O 1
ATOM 823 N N . ASN A 1 99 ? -7.106 14.467 0.219 1.00 92.75 99 ASN A N 1
ATOM 824 C CA . ASN A 1 99 ? -8.327 15.123 -0.245 1.00 92.75 99 ASN A CA 1
ATOM 825 C C . ASN A 1 99 ? -8.578 14.850 -1.730 1.00 92.75 99 ASN A C 1
ATOM 827 O O . ASN A 1 99 ? -7.636 14.691 -2.503 1.00 92.75 99 ASN A O 1
ATOM 831 N N . TYR A 1 100 ? -9.853 14.846 -2.113 1.00 91.62 100 TYR A N 1
ATOM 832 C CA . TYR A 1 100 ? -10.261 14.837 -3.514 1.00 91.62 100 TYR A CA 1
ATOM 833 C C . TYR A 1 100 ? -9.892 16.166 -4.184 1.00 91.62 100 TYR A C 1
ATOM 835 O O . TYR A 1 100 ? -10.028 17.237 -3.588 1.00 91.62 100 TYR A O 1
ATOM 843 N N . GLU A 1 101 ? -9.416 16.087 -5.420 1.00 92.56 101 GLU A N 1
ATOM 844 C CA . GLU A 1 101 ? -8.920 17.215 -6.212 1.00 92.56 101 GLU A CA 1
ATOM 845 C C . GLU A 1 101 ? -10.001 17.768 -7.160 1.00 92.56 101 GLU A C 1
ATOM 847 O O . GLU A 1 101 ? -9.796 18.789 -7.817 1.00 92.56 101 GLU A O 1
ATOM 852 N N . GLY A 1 102 ? -11.167 17.114 -7.241 1.00 91.06 102 GLY A N 1
ATOM 853 C CA . GLY A 1 102 ? -12.300 17.523 -8.079 1.00 91.06 102 GLY A CA 1
ATOM 854 C C . GLY A 1 102 ? -12.180 17.081 -9.540 1.00 91.06 102 GLY A C 1
ATOM 855 O O . GLY A 1 102 ? -13.080 17.327 -10.349 1.00 91.06 102 GLY A O 1
ATOM 856 N N . ASN A 1 103 ? -11.080 16.414 -9.899 1.00 96.75 103 ASN A N 1
ATOM 857 C CA . ASN A 1 103 ? -10.919 15.742 -11.180 1.00 96.75 103 ASN A CA 1
ATOM 858 C C . ASN A 1 103 ? -11.438 14.307 -11.054 1.00 96.75 103 ASN A C 1
ATOM 860 O O . ASN A 1 103 ? -10.902 13.529 -10.277 1.00 96.75 103 ASN A O 1
ATOM 864 N N . LYS A 1 104 ? -12.431 13.936 -11.871 1.00 95.00 104 LYS A N 1
ATOM 865 C CA . LYS A 1 104 ? -13.089 12.621 -11.800 1.00 95.00 104 LYS A CA 1
ATOM 866 C C . LYS A 1 104 ? -12.127 11.432 -11.861 1.00 95.00 104 LYS A C 1
ATOM 868 O O . LYS A 1 104 ? -12.338 10.470 -11.137 1.00 95.00 104 LYS A O 1
ATOM 873 N N . GLU A 1 105 ? -11.113 11.473 -12.723 1.00 95.56 105 GLU A N 1
ATOM 874 C CA . GLU A 1 105 ? -10.168 10.361 -12.878 1.00 95.56 105 GLU A CA 1
ATOM 875 C C . GLU A 1 105 ? -9.220 10.269 -11.679 1.00 95.56 105 GLU A C 1
ATOM 877 O O . GLU A 1 105 ? -9.003 9.186 -11.140 1.00 95.56 105 GLU A O 1
ATOM 882 N N . ILE A 1 106 ? -8.709 11.412 -11.217 1.00 94.62 106 ILE A N 1
ATOM 883 C CA . ILE A 1 106 ? -7.827 11.474 -10.045 1.00 94.62 106 ILE A CA 1
ATOM 884 C C . ILE A 1 106 ? -8.598 11.083 -8.779 1.00 94.62 106 ILE A C 1
ATOM 886 O O . ILE A 1 106 ? -8.106 10.295 -7.978 1.00 94.62 106 ILE A O 1
ATOM 890 N N . ASP A 1 107 ? -9.823 11.575 -8.616 1.00 94.31 107 ASP A N 1
ATOM 891 C CA . ASP A 1 107 ? -10.669 11.276 -7.463 1.00 94.31 107 ASP A CA 1
ATOM 892 C C . ASP A 1 107 ? -11.059 9.798 -7.410 1.00 94.31 107 ASP A C 1
ATOM 894 O O . ASP A 1 107 ? -11.135 9.225 -6.322 1.00 94.31 107 ASP A O 1
ATOM 898 N N . GLU A 1 108 ? -11.260 9.159 -8.565 1.00 94.81 108 GLU A N 1
ATOM 899 C CA . GLU A 1 108 ? -11.475 7.714 -8.635 1.00 94.81 108 GLU A CA 1
ATOM 900 C C . GLU A 1 108 ? -10.226 6.943 -8.197 1.00 94.81 108 GLU A C 1
ATOM 902 O O . GLU A 1 108 ? -10.325 6.022 -7.390 1.00 94.81 108 GLU A O 1
ATOM 907 N N . GLN A 1 109 ? -9.037 7.355 -8.650 1.00 95.38 109 GLN A N 1
ATOM 908 C CA . GLN A 1 109 ? -7.774 6.746 -8.219 1.00 95.38 109 GLN A CA 1
ATOM 909 C C . GLN A 1 109 ? -7.535 6.925 -6.716 1.00 95.38 109 GLN A C 1
ATOM 911 O O . GLN A 1 109 ? -7.112 5.985 -6.043 1.00 95.38 109 GLN A O 1
ATOM 916 N N . ILE A 1 110 ? -7.831 8.110 -6.172 1.00 94.75 110 ILE A N 1
ATOM 917 C CA . ILE A 1 110 ? -7.749 8.378 -4.733 1.00 94.75 110 ILE A CA 1
ATOM 918 C C . ILE A 1 110 ? -8.717 7.464 -3.983 1.00 94.75 110 ILE A C 1
ATOM 920 O O . ILE A 1 110 ? -8.317 6.838 -3.003 1.00 94.75 110 ILE A O 1
ATOM 924 N N . ARG A 1 111 ? -9.967 7.341 -4.443 1.00 94.38 111 ARG A N 1
ATOM 925 C CA . ARG A 1 111 ? -10.966 6.474 -3.806 1.00 94.38 111 ARG A CA 1
ATOM 926 C C . ARG A 1 111 ? -10.522 5.015 -3.805 1.00 94.38 111 ARG A C 1
ATOM 928 O O . ARG A 1 111 ? -10.467 4.414 -2.736 1.00 94.38 111 ARG A O 1
ATOM 935 N N . GLN A 1 112 ? -10.126 4.490 -4.964 1.00 95.50 112 GLN A N 1
ATOM 936 C CA . GLN A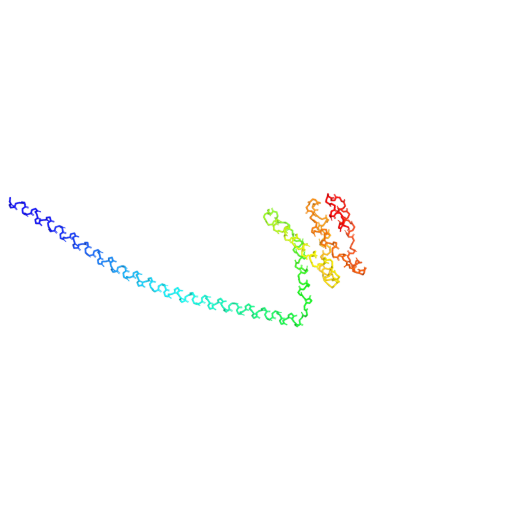 1 112 ? -9.629 3.120 -5.092 1.00 95.50 112 GLN A CA 1
ATOM 937 C C . GLN A 1 112 ? -8.442 2.881 -4.160 1.00 95.50 112 GLN A C 1
ATOM 939 O O . GLN A 1 112 ? -8.388 1.875 -3.459 1.00 95.50 112 GLN A O 1
ATOM 944 N N . ARG A 1 113 ? -7.515 3.842 -4.080 1.00 95.88 113 ARG A N 1
ATOM 945 C CA . ARG A 1 113 ? -6.356 3.719 -3.202 1.00 95.88 113 ARG A CA 1
ATOM 946 C C . ARG A 1 113 ? -6.750 3.636 -1.726 1.00 95.88 113 ARG A C 1
ATOM 948 O O . ARG A 1 113 ? -6.191 2.814 -1.002 1.00 95.88 113 ARG A O 1
ATOM 955 N N . LYS A 1 114 ? -7.720 4.437 -1.276 1.00 95.81 114 LYS A N 1
ATOM 956 C CA . LYS A 1 114 ? -8.238 4.364 0.102 1.00 95.81 114 LYS A CA 1
ATOM 957 C C . LYS A 1 114 ? -8.883 3.008 0.395 1.00 95.81 114 LYS A C 1
ATOM 959 O O . LYS A 1 114 ? -8.633 2.432 1.455 1.00 95.81 114 LYS A O 1
ATOM 964 N N . GLU A 1 115 ? -9.657 2.478 -0.550 1.00 96.31 115 GLU A N 1
ATOM 965 C CA . GLU A 1 115 ? -10.289 1.159 -0.436 1.00 96.31 115 GLU A CA 1
ATOM 966 C C . GLU A 1 115 ? -9.252 0.021 -0.396 1.00 96.31 115 GLU A C 1
ATOM 968 O O . GLU A 1 115 ? -9.379 -0.905 0.415 1.00 96.31 115 GLU A O 1
ATOM 973 N N . ASP A 1 116 ? -8.191 0.112 -1.203 1.00 96.44 116 ASP A N 1
ATOM 974 C CA . ASP A 1 116 ? -7.083 -0.848 -1.219 1.00 96.44 116 ASP A CA 1
ATOM 975 C C . ASP A 1 116 ? -6.338 -0.861 0.121 1.00 96.44 116 ASP A C 1
ATOM 977 O O . ASP A 1 116 ? -6.047 -1.927 0.667 1.00 96.44 116 ASP A O 1
ATOM 981 N N . ILE A 1 117 ? -6.051 0.317 0.686 1.00 96.94 117 ILE A N 1
ATOM 982 C CA . ILE A 1 117 ? -5.419 0.439 2.007 1.00 96.94 117 ILE A CA 1
ATOM 983 C C . ILE A 1 117 ? -6.305 -0.196 3.079 1.00 96.94 117 ILE A C 1
ATOM 985 O O . ILE A 1 117 ? -5.819 -1.014 3.860 1.00 96.94 117 ILE A O 1
ATOM 989 N N . CYS A 1 118 ? -7.605 0.113 3.096 1.00 97.25 118 CYS A N 1
ATOM 990 C CA . CYS A 1 118 ? -8.540 -0.491 4.046 1.00 97.25 118 CYS A CA 1
ATOM 991 C C . CYS A 1 118 ? -8.562 -2.022 3.912 1.00 97.25 118 CYS A C 1
ATOM 993 O O . CYS A 1 118 ? -8.481 -2.740 4.908 1.00 97.25 118 CYS A O 1
ATOM 995 N N . SER A 1 119 ? -8.567 -2.537 2.683 1.00 96.62 119 SER A N 1
ATOM 996 C CA . SER A 1 119 ? -8.503 -3.979 2.411 1.00 96.62 119 SER A CA 1
ATOM 997 C C . SER A 1 119 ? -7.185 -4.608 2.884 1.00 96.62 119 SER A C 1
ATOM 999 O O . SER A 1 119 ? -7.178 -5.708 3.443 1.00 96.62 119 SER A O 1
ATOM 1001 N N . ASN A 1 120 ? -6.065 -3.895 2.745 1.00 94.38 120 ASN A N 1
ATOM 1002 C CA . ASN A 1 120 ? -4.772 -4.339 3.260 1.00 94.38 120 ASN A CA 1
ATOM 1003 C C . ASN A 1 120 ? -4.739 -4.364 4.795 1.00 94.38 120 ASN A C 1
ATOM 1005 O O . ASN A 1 120 ? -4.170 -5.295 5.372 1.00 94.38 120 ASN A O 1
ATOM 1009 N N . ILE A 1 121 ? -5.374 -3.397 5.469 1.00 95.19 121 ILE A N 1
ATOM 1010 C CA . ILE A 1 121 ? -5.551 -3.402 6.932 1.00 95.19 121 ILE A CA 1
ATOM 1011 C C . ILE A 1 121 ? -6.333 -4.649 7.359 1.00 95.19 121 ILE A C 1
ATOM 1013 O O . ILE A 1 121 ? -5.887 -5.372 8.256 1.00 95.19 121 ILE A O 1
ATOM 1017 N N . VAL A 1 122 ? -7.445 -4.948 6.674 1.00 95.44 122 VAL A N 1
ATOM 1018 C CA . VAL A 1 122 ? -8.245 -6.163 6.906 1.00 95.44 122 VAL A CA 1
ATOM 1019 C C . VAL A 1 122 ? -7.379 -7.412 6.775 1.00 95.44 122 VAL A C 1
ATOM 1021 O O . VAL A 1 122 ? -7.229 -8.152 7.743 1.00 95.44 122 VAL A O 1
ATOM 1024 N N . SER A 1 123 ? -6.707 -7.601 5.638 1.00 92.44 123 SER A N 1
ATOM 1025 C CA . SER A 1 123 ? -5.823 -8.755 5.408 1.00 92.44 123 SER A CA 1
ATOM 1026 C C . SER A 1 123 ? -4.684 -8.862 6.438 1.00 92.44 123 SER A C 1
ATOM 1028 O O . SER A 1 123 ? -4.223 -9.958 6.792 1.00 92.44 123 SER A O 1
ATOM 1030 N N . THR A 1 124 ? -4.216 -7.723 6.953 1.00 90.81 124 THR A N 1
ATOM 1031 C CA . THR A 1 124 ? -3.163 -7.681 7.969 1.00 90.81 124 THR A CA 1
ATOM 1032 C C . THR A 1 124 ? -3.656 -8.248 9.297 1.00 90.81 124 THR A C 1
ATOM 1034 O O . THR A 1 124 ? -2.986 -9.133 9.833 1.00 90.81 124 THR A O 1
ATOM 1037 N N . PHE A 1 125 ? -4.822 -7.823 9.794 1.00 92.12 125 PHE A N 1
ATOM 1038 C CA . PHE A 1 125 ? -5.270 -8.119 11.164 1.00 92.12 125 PHE A CA 1
ATOM 1039 C C . PHE A 1 125 ? -6.383 -9.160 11.293 1.00 92.12 125 PHE A C 1
ATOM 1041 O O . PHE A 1 125 ? -6.603 -9.675 12.394 1.00 92.12 125 PHE A O 1
ATOM 1048 N N . GLU A 1 126 ? -7.078 -9.493 10.209 1.00 91.88 126 GLU A N 1
ATOM 1049 C CA . GLU A 1 126 ? -8.212 -10.409 10.250 1.00 91.88 126 GLU A CA 1
ATOM 1050 C C . GLU A 1 126 ? -7.813 -11.763 10.851 1.00 91.88 126 GLU A C 1
ATOM 1052 O O . GLU A 1 126 ? -6.876 -12.421 10.395 1.00 91.88 126 GLU A O 1
ATOM 1057 N N . LYS A 1 127 ? -8.538 -12.164 11.906 1.00 86.81 127 LYS A N 1
ATOM 1058 C CA . LYS A 1 127 ? -8.336 -13.418 12.656 1.00 86.81 127 LYS A CA 1
ATOM 1059 C C . LYS A 1 127 ? -6.922 -13.581 13.246 1.00 86.81 127 LYS A C 1
ATOM 1061 O O . LYS A 1 127 ? -6.517 -14.703 13.544 1.00 86.81 127 LYS A O 1
ATOM 1066 N N . LYS A 1 128 ? -6.169 -12.489 13.439 1.00 86.62 128 LYS A N 1
ATOM 1067 C CA . LYS A 1 128 ? -4.810 -12.508 14.011 1.00 86.62 128 LYS A CA 1
ATOM 1068 C C . LYS A 1 128 ? -4.708 -11.676 15.286 1.00 86.62 128 LYS A C 1
ATOM 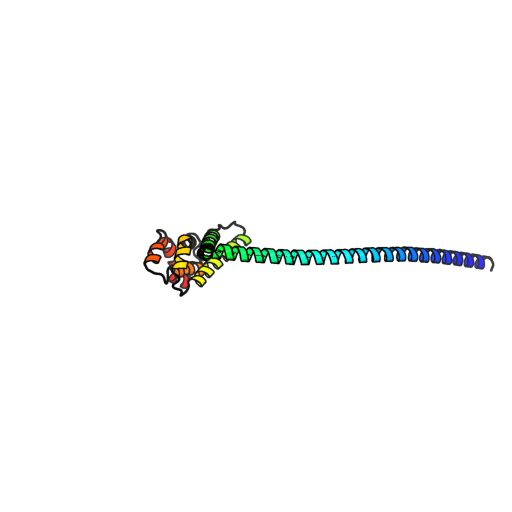1070 O O . LYS A 1 128 ? -5.065 -10.498 15.306 1.00 86.62 128 LYS A O 1
ATOM 1075 N N . GLU A 1 129 ? -4.086 -12.233 16.318 1.00 83.31 129 GLU A N 1
ATOM 1076 C CA . GLU A 1 129 ? -3.733 -11.528 17.561 1.00 83.31 129 GLU A CA 1
ATOM 1077 C C . GLU A 1 129 ? -2.378 -10.799 17.449 1.00 83.31 129 GLU A C 1
ATOM 1079 O O . GLU A 1 129 ? -1.479 -10.956 18.270 1.00 83.31 129 GLU A O 1
ATOM 1084 N N . ASP A 1 130 ? -2.196 -9.986 16.404 1.00 85.81 130 ASP A N 1
ATOM 1085 C CA . ASP A 1 130 ? -1.028 -9.108 16.284 1.00 85.81 130 ASP A CA 1
ATOM 1086 C C . ASP A 1 130 ? -1.215 -7.796 17.068 1.00 85.81 130 ASP A C 1
ATOM 1088 O O . ASP A 1 130 ? -1.644 -6.771 16.533 1.00 85.81 130 ASP A O 1
ATOM 1092 N N . GLU A 1 131 ? -0.925 -7.808 18.369 1.00 84.94 131 GLU A N 1
ATOM 1093 C CA . GLU A 1 131 ? -0.973 -6.583 19.181 1.00 84.94 131 GLU A CA 1
ATOM 1094 C C . GLU A 1 131 ? 0.082 -5.552 18.774 1.00 84.94 131 GLU A C 1
ATOM 109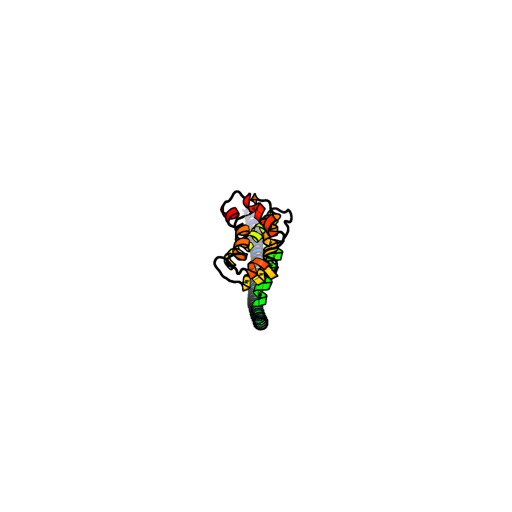6 O O . GLU A 1 131 ? -0.106 -4.347 18.959 1.00 84.94 131 GLU A O 1
ATOM 1101 N N . LYS A 1 132 ? 1.232 -6.012 18.278 1.00 85.81 132 LYS A N 1
ATOM 1102 C CA . LYS A 1 132 ? 2.365 -5.139 17.990 1.00 85.81 132 LYS A CA 1
ATOM 1103 C C . LYS A 1 132 ? 2.091 -4.318 16.734 1.00 85.81 132 LYS A C 1
ATOM 1105 O O . LYS A 1 132 ? 2.285 -3.105 16.775 1.00 85.81 132 LYS A O 1
ATOM 1110 N N . GLY A 1 133 ? 1.595 -4.954 15.673 1.00 87.62 133 GLY A N 1
ATOM 1111 C CA . GLY A 1 133 ? 1.142 -4.272 14.463 1.00 87.62 133 GLY A CA 1
ATOM 1112 C C . GLY A 1 133 ? 0.039 -3.261 14.765 1.00 87.62 133 GLY A C 1
ATOM 1113 O O . GLY A 1 133 ? 0.135 -2.111 14.344 1.00 87.62 133 GLY A O 1
ATOM 1114 N N . ARG A 1 134 ? -0.941 -3.628 15.603 1.00 89.50 134 ARG A N 1
ATOM 1115 C CA . ARG A 1 134 ? -2.001 -2.700 16.032 1.00 89.50 134 ARG A CA 1
ATOM 1116 C C . ARG A 1 134 ? -1.462 -1.493 16.796 1.00 89.50 134 ARG A C 1
ATOM 1118 O O . ARG A 1 134 ? -1.894 -0.377 16.539 1.00 89.50 134 ARG A O 1
ATOM 1125 N N . LYS A 1 135 ? -0.490 -1.680 17.698 1.00 87.81 135 LYS A N 1
ATOM 1126 C CA . LYS A 1 135 ? 0.164 -0.558 18.399 1.00 87.81 135 LYS A CA 1
ATOM 1127 C C . LYS A 1 135 ? 0.870 0.393 17.437 1.00 87.81 135 LYS A C 1
ATOM 1129 O O . LYS A 1 135 ? 0.873 1.590 17.698 1.00 87.81 135 LYS A O 1
ATOM 1134 N N . TYR A 1 136 ? 1.454 -0.114 16.352 1.00 88.88 136 TYR A N 1
ATOM 1135 C CA . TYR A 1 136 ? 2.051 0.745 15.331 1.00 88.88 136 TYR A CA 1
ATOM 1136 C C . TYR A 1 136 ? 0.995 1.499 14.532 1.00 88.88 136 TYR A C 1
ATOM 1138 O O . TYR A 1 136 ? 1.085 2.716 14.458 1.00 88.88 136 TYR A O 1
ATOM 1146 N N . ALA A 1 137 ? -0.044 0.817 14.048 1.00 90.62 137 ALA A N 1
ATOM 1147 C CA . ALA A 1 137 ? -1.152 1.466 13.350 1.00 90.62 137 ALA A CA 1
ATOM 1148 C C . ALA A 1 137 ? -1.823 2.560 14.210 1.00 90.62 137 ALA A C 1
ATOM 1150 O O . ALA A 1 137 ? -2.108 3.647 13.717 1.00 90.62 137 ALA A O 1
ATOM 1151 N N . ILE A 1 138 ? -2.020 2.310 15.511 1.00 88.31 138 ILE A N 1
ATOM 1152 C CA . ILE A 1 138 ? -2.525 3.312 16.469 1.00 88.31 138 ILE A CA 1
ATOM 1153 C C . ILE A 1 138 ? -1.515 4.445 16.674 1.00 88.31 138 ILE A C 1
ATOM 1155 O O . ILE A 1 138 ? -1.900 5.609 16.715 1.00 88.31 138 ILE A O 1
ATOM 1159 N N . GLY A 1 139 ? -0.222 4.128 16.788 1.00 88.56 139 GLY A N 1
ATOM 1160 C CA . GLY A 1 139 ? 0.845 5.129 16.887 1.00 88.56 139 GLY A CA 1
ATOM 1161 C C . GLY A 1 139 ? 0.885 6.082 15.688 1.00 88.56 139 GLY A C 1
ATOM 1162 O O . GLY A 1 139 ? 1.149 7.266 15.874 1.00 88.56 139 GLY A O 1
ATOM 1163 N N . SER A 1 140 ? 0.540 5.577 14.503 1.00 91.19 140 SER A N 1
ATOM 1164 C CA . SER A 1 140 ? 0.361 6.325 13.250 1.00 91.19 140 SER A CA 1
ATOM 1165 C C . SER A 1 140 ? -1.081 6.804 13.029 1.00 91.19 140 SER A C 1
ATOM 1167 O O . SER A 1 140 ? -1.465 7.140 11.917 1.00 91.19 140 SER A O 1
ATOM 1169 N N . ARG A 1 141 ? -1.927 6.809 14.069 1.00 91.44 141 ARG A N 1
ATOM 1170 C CA . ARG A 1 141 ? -3.289 7.382 14.054 1.00 91.44 141 ARG A CA 1
ATOM 1171 C C . ARG A 1 141 ? -4.219 6.819 12.963 1.00 91.44 141 ARG A C 1
ATOM 1173 O O . ARG A 1 141 ? -5.169 7.483 12.534 1.00 91.44 141 ARG A O 1
ATOM 1180 N N . ILE A 1 142 ? -4.004 5.572 12.540 1.00 93.69 142 ILE A N 1
ATOM 1181 C CA . ILE A 1 142 ? -4.870 4.884 11.568 1.00 93.69 142 ILE A CA 1
ATOM 1182 C C . ILE A 1 142 ? -6.296 4.747 12.110 1.00 93.69 142 ILE A C 1
ATOM 1184 O O . ILE A 1 142 ? -7.254 4.948 11.371 1.00 93.69 142 ILE A O 1
ATOM 1188 N N . ASN A 1 143 ? -6.458 4.467 13.406 1.00 91.56 143 ASN A N 1
ATOM 1189 C CA . ASN A 1 143 ? -7.775 4.363 14.038 1.00 91.56 143 ASN A CA 1
ATOM 1190 C C . ASN A 1 143 ? -8.578 5.667 13.921 1.00 91.56 143 ASN A C 1
ATOM 1192 O O . ASN A 1 143 ? -9.744 5.630 13.544 1.00 91.56 143 ASN A O 1
ATOM 1196 N N . GLU A 1 144 ? -7.952 6.814 14.199 1.00 92.00 144 GLU A N 1
ATOM 1197 C CA . GLU A 1 144 ? -8.595 8.129 14.085 1.00 92.00 144 GLU A CA 1
ATOM 1198 C C . GLU A 1 144 ? -8.970 8.435 12.634 1.00 92.00 144 GLU A C 1
ATOM 1200 O O . GLU A 1 144 ? -10.060 8.933 12.366 1.00 92.00 144 GLU A O 1
ATOM 1205 N N . THR A 1 145 ? -8.088 8.076 11.701 1.00 94.06 145 THR A N 1
ATOM 1206 C CA . THR A 1 145 ? -8.285 8.290 10.264 1.00 94.06 145 THR A CA 1
ATOM 1207 C C . THR A 1 145 ? -9.444 7.451 9.716 1.00 94.06 145 THR A C 1
ATOM 1209 O O . THR A 1 145 ? -10.270 7.954 8.956 1.00 94.06 145 THR A O 1
ATOM 1212 N N . LEU A 1 146 ? -9.562 6.187 10.134 1.00 94.00 146 LEU A N 1
ATOM 1213 C CA . LEU A 1 146 ? -10.688 5.323 9.764 1.00 94.00 146 LEU A CA 1
ATOM 1214 C C . LEU A 1 146 ? -12.017 5.848 10.328 1.00 94.00 146 LEU A C 1
ATOM 1216 O O . LEU A 1 146 ? -13.020 5.860 9.617 1.00 94.00 146 LEU A O 1
ATOM 1220 N N . LEU A 1 147 ? -12.026 6.346 11.569 1.00 92.62 147 LEU A N 1
ATOM 1221 C CA . LEU A 1 147 ? -13.214 6.985 12.147 1.00 92.62 147 LEU A CA 1
ATOM 1222 C C . LEU A 1 147 ? -13.600 8.254 11.390 1.00 92.62 147 LEU A C 1
ATOM 1224 O O . LEU A 1 147 ? -14.777 8.464 11.109 1.00 92.62 147 LEU A O 1
ATOM 1228 N N . GLN A 1 148 ? -12.613 9.065 11.009 1.00 92.44 148 GLN A N 1
ATOM 1229 C CA . GLN A 1 148 ? -12.842 10.255 10.201 1.00 92.44 148 GLN A CA 1
ATOM 1230 C C . GLN A 1 148 ? -13.467 9.903 8.845 1.00 92.44 148 GLN A C 1
ATOM 1232 O O . GLN A 1 148 ? -14.402 10.569 8.417 1.00 92.44 148 GLN A O 1
ATOM 1237 N N . ILE A 1 149 ? -13.022 8.826 8.193 1.00 92.50 149 ILE A N 1
ATOM 1238 C CA . ILE A 1 149 ? -13.639 8.339 6.952 1.00 92.50 149 ILE A CA 1
ATOM 1239 C C . ILE A 1 149 ? -15.123 8.020 7.164 1.00 92.50 149 ILE A C 1
ATOM 1241 O O . ILE A 1 149 ? -15.957 8.496 6.392 1.00 92.50 149 ILE A O 1
ATOM 1245 N N . CYS A 1 150 ? -15.460 7.274 8.218 1.00 90.56 150 CYS A N 1
ATOM 1246 C CA . CYS A 1 150 ? -16.852 6.953 8.543 1.00 90.56 150 CYS A CA 1
ATOM 1247 C C . CYS A 1 150 ? -17.685 8.206 8.866 1.00 90.56 150 CYS A C 1
ATOM 1249 O O . CYS A 1 150 ? -18.874 8.268 8.553 1.00 90.56 150 CYS A O 1
ATOM 1251 N N . ASN A 1 151 ? -17.066 9.213 9.483 1.00 89.94 151 ASN A N 1
ATOM 1252 C CA . ASN A 1 151 ? -17.738 10.436 9.899 1.00 89.94 151 ASN A CA 1
ATOM 1253 C C . ASN A 1 151 ? -17.917 11.462 8.769 1.00 89.94 151 ASN A C 1
ATOM 1255 O O . ASN A 1 151 ? -18.947 12.131 8.734 1.00 89.94 151 ASN A O 1
ATOM 1259 N N . ASP A 1 152 ? -16.960 11.579 7.849 1.00 89.69 152 ASP A N 1
ATOM 1260 C CA . ASP A 1 152 ? -16.900 12.684 6.883 1.00 89.69 152 ASP A CA 1
ATOM 1261 C C . ASP A 1 152 ? -17.438 12.292 5.498 1.00 89.69 152 ASP A C 1
ATOM 1263 O O . ASP A 1 152 ? -17.959 13.136 4.766 1.00 89.69 152 ASP A O 1
ATOM 1267 N N . GLN A 1 153 ? -17.345 11.016 5.111 1.00 90.12 153 GLN A N 1
ATOM 1268 C CA . GLN A 1 153 ? -17.822 10.573 3.800 1.00 90.12 153 GLN A CA 1
ATOM 1269 C C . GLN A 1 153 ? -19.349 10.466 3.748 1.00 90.12 153 GLN A C 1
ATOM 1271 O O . GLN A 1 153 ? -19.964 10.169 4.767 1.00 90.12 153 GLN A O 1
ATOM 1276 N N . PRO A 1 154 ? -20.001 10.647 2.585 1.00 92.31 154 PRO A N 1
ATOM 1277 C CA . PRO A 1 154 ? -21.406 10.283 2.401 1.00 92.31 154 PRO A CA 1
ATOM 1278 C C . PRO A 1 154 ? -21.686 8.831 2.816 1.00 92.31 154 PRO A C 1
ATOM 1280 O O . PRO A 1 154 ? -20.880 7.944 2.561 1.00 92.31 154 PRO A O 1
ATOM 1283 N N . LEU A 1 155 ? -22.838 8.569 3.443 1.00 92.75 155 LEU A N 1
ATOM 1284 C CA . LEU A 1 155 ? -23.111 7.252 4.039 1.00 92.75 155 LEU A CA 1
ATOM 1285 C C . LEU A 1 155 ? -23.095 6.148 2.970 1.00 92.75 155 LEU A C 1
ATOM 1287 O O . LEU A 1 155 ? -22.457 5.123 3.156 1.00 92.75 155 LEU A O 1
ATOM 1291 N N . ASP A 1 156 ? -23.692 6.417 1.807 1.00 92.38 156 ASP A N 1
ATOM 1292 C CA . ASP A 1 156 ? -23.731 5.500 0.661 1.00 92.38 156 ASP A CA 1
ATOM 1293 C C . ASP A 1 156 ? -22.368 5.228 -0.002 1.00 92.38 156 ASP A C 1
ATOM 1295 O O . ASP A 1 156 ? -22.256 4.288 -0.798 1.00 92.38 156 ASP A O 1
ATOM 1299 N N . SER A 1 157 ? -21.341 6.049 0.260 1.00 92.19 157 SER A N 1
ATOM 1300 C CA . SER A 1 157 ? -19.989 5.805 -0.261 1.00 92.19 157 SER A CA 1
ATOM 1301 C C . SER A 1 157 ? -19.143 4.936 0.665 1.00 92.19 157 SER A C 1
ATOM 1303 O O . SER A 1 157 ? -18.101 4.444 0.233 1.00 92.19 157 SER A O 1
ATOM 1305 N N . ILE A 1 158 ? -19.582 4.708 1.905 1.0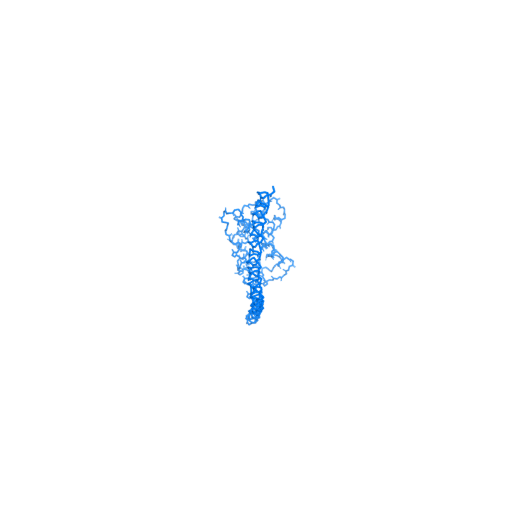0 94.50 158 ILE A N 1
ATOM 1306 C CA . ILE A 1 158 ? -18.880 3.839 2.846 1.00 94.50 158 ILE A CA 1
ATOM 1307 C C . ILE A 1 158 ? -19.036 2.391 2.380 1.00 94.50 158 ILE A C 1
ATOM 1309 O O . ILE A 1 158 ? -20.105 1.796 2.431 1.00 94.50 158 ILE A O 1
ATOM 1313 N N . LYS A 1 159 ? -17.938 1.815 1.896 1.00 95.75 159 LYS A N 1
ATOM 1314 C CA . LYS A 1 159 ? -17.827 0.379 1.603 1.00 95.75 159 LYS A CA 1
ATOM 1315 C C . LYS A 1 159 ? -17.478 -0.424 2.848 1.00 95.75 159 LYS A C 1
ATOM 1317 O O . LYS A 1 159 ? -16.786 0.084 3.729 1.00 95.75 159 LYS A O 1
ATOM 1322 N N . ARG A 1 160 ? -17.835 -1.712 2.849 1.00 96.06 160 ARG A N 1
ATOM 1323 C CA . ARG A 1 160 ? -17.517 -2.652 3.934 1.00 96.06 160 ARG A CA 1
ATOM 1324 C C . ARG A 1 160 ? -16.032 -2.707 4.282 1.00 96.06 160 ARG A C 1
ATOM 1326 O O . ARG A 1 160 ? -15.694 -2.892 5.440 1.00 96.06 160 ARG A O 1
ATOM 1333 N N . CYS A 1 161 ? -15.124 -2.513 3.324 1.00 96.62 161 CYS A N 1
ATOM 1334 C CA . CYS A 1 161 ? -13.693 -2.478 3.637 1.00 96.62 161 CYS A CA 1
ATOM 1335 C C . CYS A 1 161 ? -13.343 -1.393 4.674 1.00 96.62 161 CYS A C 1
ATOM 1337 O O . CYS A 1 161 ? -12.480 -1.641 5.511 1.00 96.62 161 CYS A O 1
ATOM 1339 N N . HIS A 1 162 ? -14.038 -0.250 4.686 1.00 95.62 162 HIS A N 1
ATOM 1340 C CA . HIS A 1 162 ? -13.819 0.822 5.660 1.00 95.62 162 HIS A CA 1
ATOM 1341 C C . HIS A 1 162 ? -14.265 0.411 7.071 1.00 95.62 162 HIS A C 1
ATOM 1343 O O . HIS A 1 162 ? -13.466 0.483 8.006 1.00 95.62 162 HIS A O 1
ATOM 1349 N N . SER A 1 163 ? -15.507 -0.074 7.222 1.00 95.81 163 SER A N 1
ATOM 1350 C CA . SER A 1 163 ? -16.031 -0.547 8.515 1.00 95.81 163 SER A CA 1
ATOM 1351 C C . SER A 1 163 ? -15.209 -1.728 9.030 1.00 95.81 163 SER A C 1
ATOM 1353 O O . SER A 1 163 ? -14.765 -1.740 10.180 1.00 95.81 163 SER A O 1
ATOM 1355 N N . LYS A 1 164 ? -14.891 -2.677 8.144 1.00 96.50 164 LYS A N 1
ATOM 1356 C CA . LYS A 1 164 ? -14.131 -3.872 8.495 1.00 96.50 164 LYS A CA 1
ATOM 1357 C C . LYS A 1 164 ? -12.703 -3.564 8.910 1.00 96.50 164 LYS A C 1
ATOM 1359 O O . LYS A 1 164 ? -12.211 -4.190 9.847 1.00 96.50 164 LYS A O 1
ATOM 1364 N N . ALA A 1 165 ? -12.039 -2.615 8.249 1.00 96.00 165 ALA A N 1
ATOM 1365 C CA . ALA A 1 165 ? -10.691 -2.191 8.617 1.00 96.00 165 ALA A CA 1
ATOM 1366 C C . ALA A 1 165 ? -10.647 -1.674 10.060 1.00 96.00 165 ALA A C 1
ATOM 1368 O O . ALA A 1 165 ? -9.731 -2.026 10.806 1.00 96.00 165 ALA A O 1
ATOM 1369 N N . PHE A 1 166 ? -11.657 -0.900 10.472 1.00 93.56 166 PHE A N 1
ATOM 1370 C CA . PHE A 1 166 ? -11.774 -0.452 11.855 1.00 93.56 166 PHE A CA 1
ATOM 1371 C C . PHE A 1 166 ? -12.049 -1.630 12.800 1.00 93.56 166 PHE A C 1
ATOM 1373 O O . PHE A 1 166 ? -11.318 -1.814 13.776 1.00 93.56 166 PHE A O 1
ATOM 1380 N N . PHE A 1 167 ? -13.021 -2.485 12.470 1.00 93.31 167 PHE A N 1
ATOM 1381 C CA . PHE A 1 167 ? -13.368 -3.663 13.268 1.00 93.31 167 PHE A CA 1
ATOM 1382 C C . PHE A 1 167 ? -12.163 -4.577 13.541 1.00 93.31 167 PHE A C 1
ATOM 1384 O O . PHE A 1 167 ? -11.905 -4.949 14.683 1.00 93.31 167 PHE A O 1
ATOM 1391 N N . VAL A 1 168 ? -11.369 -4.929 12.522 1.00 93.50 168 VAL A N 1
ATOM 1392 C CA . VAL A 1 168 ? -10.231 -5.850 12.722 1.00 93.50 168 VAL A CA 1
ATOM 1393 C C . VAL A 1 168 ? -9.080 -5.224 13.522 1.00 93.50 168 VAL A C 1
ATOM 1395 O O . VAL A 1 168 ? -8.267 -5.928 14.140 1.00 93.50 168 VAL A O 1
ATOM 1398 N N . LEU A 1 169 ? -9.004 -3.889 13.528 1.00 90.56 169 LEU A N 1
ATOM 1399 C CA . LEU A 1 169 ? -8.052 -3.140 14.337 1.00 90.56 169 LEU A CA 1
ATOM 1400 C C . LEU A 1 169 ? -8.448 -3.194 15.821 1.00 90.56 169 LEU A C 1
ATOM 1402 O O . LEU A 1 169 ? -7.570 -3.271 16.684 1.00 90.56 169 LEU A O 1
ATOM 1406 N N . THR A 1 170 ? -9.750 -3.235 16.118 1.00 87.44 170 THR A N 1
ATOM 1407 C CA . THR A 1 170 ? -10.297 -3.316 17.481 1.00 87.44 170 THR A CA 1
ATOM 1408 C C . THR A 1 170 ? -10.601 -4.750 17.946 1.00 87.44 170 THR A C 1
ATOM 1410 O O . THR A 1 170 ? -10.774 -4.981 19.147 1.00 87.44 170 THR A O 1
ATOM 1413 N N . HIS A 1 171 ? -10.604 -5.736 17.038 1.00 87.69 171 HIS A N 1
ATOM 1414 C CA . HIS A 1 171 ? -10.911 -7.132 17.351 1.00 87.69 171 HIS A CA 1
ATOM 1415 C C . HIS A 1 171 ? -10.196 -8.162 16.435 1.00 87.69 171 HIS A C 1
ATOM 1417 O O . HIS A 1 171 ? -10.222 -8.024 15.215 1.00 87.69 171 HIS A O 1
ATOM 1423 N N . PRO A 1 172 ? -9.605 -9.252 16.971 1.00 85.06 172 PRO A N 1
ATOM 1424 C CA . PRO A 1 172 ? -9.365 -9.516 18.388 1.00 85.06 172 PRO A CA 1
ATOM 1425 C C . PRO A 1 172 ? -8.157 -8.708 18.894 1.00 85.06 172 PRO A C 1
ATOM 1427 O O . PRO A 1 172 ? -7.063 -8.777 18.335 1.00 85.06 172 PRO A O 1
ATOM 1430 N N . CYS A 1 173 ? -8.334 -7.937 19.967 1.00 80.62 173 CYS A N 1
ATOM 1431 C CA . CYS A 1 173 ? -7.229 -7.279 20.673 1.00 80.62 173 CYS A CA 1
ATOM 1432 C C . CYS A 1 173 ? -7.491 -7.229 22.187 1.00 80.62 173 CYS A C 1
ATOM 1434 O O . CYS A 1 173 ? -8.630 -7.424 22.622 1.00 80.62 173 CYS A O 1
ATOM 1436 N N . SER A 1 174 ? -6.447 -7.009 22.994 1.00 84.00 174 SER A N 1
ATOM 1437 C CA . SER A 1 174 ? -6.581 -6.927 24.454 1.00 84.00 174 SER A CA 1
ATOM 1438 C C . SER A 1 174 ? -7.325 -5.675 24.912 1.00 84.00 174 SER A C 1
ATOM 1440 O O . SER A 1 174 ? -7.301 -4.635 24.254 1.00 84.00 174 SER A O 1
ATOM 1442 N N . ASP A 1 175 ? -7.917 -5.742 26.105 1.00 83.88 175 ASP A N 1
ATOM 1443 C CA . ASP A 1 175 ? -8.672 -4.629 26.695 1.00 83.88 175 ASP A CA 1
ATOM 1444 C C . ASP A 1 175 ? -7.832 -3.350 26.826 1.00 83.88 175 ASP A C 1
ATOM 1446 O O . ASP A 1 175 ? -8.326 -2.249 26.600 1.00 83.88 175 ASP A O 1
ATOM 1450 N N . LYS A 1 176 ? -6.527 -3.484 27.107 1.00 83.94 176 LYS A N 1
ATOM 1451 C CA . LYS A 1 176 ? -5.595 -2.344 27.147 1.00 83.94 176 LYS A CA 1
ATOM 1452 C C . LYS A 1 176 ? -5.504 -1.630 25.802 1.00 83.94 176 LYS A C 1
ATOM 1454 O O . LYS A 1 176 ? -5.404 -0.411 25.767 1.00 83.94 176 LYS A O 1
ATOM 1459 N N . LEU A 1 177 ? -5.500 -2.389 24.709 1.00 81.44 177 LEU A N 1
ATOM 1460 C CA . LEU A 1 177 ? -5.403 -1.848 23.361 1.00 81.44 177 LEU A CA 1
ATOM 1461 C C . LEU A 1 177 ? -6.754 -1.267 22.918 1.00 81.44 177 LEU A C 1
ATOM 1463 O O . LEU A 1 177 ? -6.772 -0.181 22.349 1.00 81.44 177 LEU A O 1
ATOM 1467 N N . ARG A 1 178 ? -7.879 -1.898 23.291 1.00 80.62 178 ARG A N 1
ATOM 1468 C CA . ARG A 1 178 ? -9.224 -1.316 23.104 1.00 80.62 178 ARG A CA 1
ATOM 1469 C C . ARG A 1 178 ? -9.371 0.039 23.790 1.00 80.62 178 ARG A C 1
ATOM 1471 O O . ARG A 1 178 ? -9.894 0.962 23.183 1.00 80.62 178 ARG A O 1
ATOM 1478 N N . LEU A 1 179 ? -8.851 0.195 25.008 1.00 81.56 179 LEU A N 1
ATOM 1479 C CA . LEU A 1 179 ? -8.883 1.482 25.714 1.00 81.56 179 LEU A CA 1
ATOM 1480 C C . LEU A 1 179 ? -8.128 2.593 24.969 1.00 81.56 179 LEU A C 1
ATOM 1482 O O . LEU A 1 179 ? -8.559 3.738 25.014 1.00 81.56 179 LEU A O 1
ATOM 1486 N N . LEU A 1 180 ? -7.039 2.266 24.264 1.00 80.56 180 LEU A N 1
ATOM 1487 C CA . LEU A 1 180 ? -6.310 3.233 23.431 1.00 80.56 180 LEU A CA 1
ATOM 1488 C C . LEU A 1 180 ? -7.080 3.618 22.159 1.00 80.56 180 LEU A C 1
ATOM 1490 O O . LEU A 1 180 ? -6.855 4.692 21.611 1.00 80.56 180 LEU A O 1
ATOM 1494 N N . LEU A 1 181 ? -7.967 2.740 21.688 1.00 75.56 181 LEU A N 1
ATOM 1495 C CA . LEU A 1 181 ? -8.790 2.939 20.494 1.00 75.56 181 LEU A CA 1
ATOM 1496 C C . LEU A 1 181 ? -10.071 3.737 20.778 1.00 75.56 181 LEU A C 1
ATOM 1498 O O . LEU A 1 181 ? -10.642 4.308 19.851 1.00 75.56 181 LEU A O 1
ATOM 1502 N N . CYS A 1 182 ? -10.513 3.794 22.038 1.00 71.19 182 CYS A N 1
ATOM 1503 C CA . CYS A 1 182 ? -11.655 4.593 22.481 1.00 71.19 182 CYS A CA 1
ATOM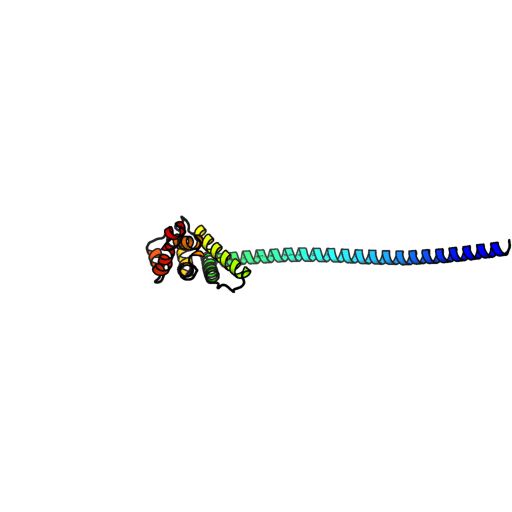 1504 C C . CYS A 1 182 ? -11.325 6.094 22.479 1.00 71.19 182 CYS A C 1
ATOM 1506 O O . CYS A 1 182 ? -11.065 6.695 23.521 1.00 71.19 182 CYS A O 1
ATOM 1508 N N . THR A 1 183 ? -11.343 6.708 21.298 1.00 69.62 183 THR A N 1
ATOM 1509 C CA . THR A 1 183 ? -11.228 8.160 21.117 1.00 69.62 183 THR A CA 1
ATOM 1510 C C . THR A 1 183 ? -12.590 8.846 21.277 1.00 69.62 183 THR A C 1
ATOM 1512 O O . THR A 1 183 ? -13.643 8.231 21.114 1.00 69.62 183 THR A O 1
ATOM 1515 N N . GLY A 1 184 ? -12.599 10.146 21.593 1.00 65.19 184 GLY A N 1
ATOM 1516 C CA . GLY A 1 184 ? -13.836 10.889 21.894 1.00 65.19 184 GLY A CA 1
ATOM 1517 C C . GLY A 1 184 ? -14.859 10.961 20.748 1.00 65.19 184 GLY A C 1
ATOM 1518 O O . GLY A 1 184 ? -16.037 11.182 21.004 1.00 65.19 184 GLY A O 1
ATOM 1519 N N . ASN A 1 185 ? -14.437 10.741 19.500 1.00 73.88 185 ASN A N 1
ATOM 1520 C CA . ASN A 1 185 ? -15.297 10.726 18.310 1.00 73.88 185 ASN A CA 1
ATOM 1521 C C . ASN A 1 185 ? -15.761 9.319 17.890 1.00 73.88 185 ASN A C 1
ATOM 1523 O O . ASN A 1 185 ? -16.497 9.200 16.909 1.00 73.88 185 ASN A O 1
ATOM 1527 N N . LEU A 1 186 ? -15.346 8.268 18.609 1.00 83.44 186 LEU A N 1
ATOM 1528 C CA . LEU A 1 186 ? -15.661 6.876 18.285 1.00 83.44 186 LEU A CA 1
ATOM 1529 C C . LEU A 1 186 ? -17.172 6.659 18.167 1.00 83.44 186 LEU A C 1
ATOM 1531 O O . LEU A 1 186 ? -17.656 6.201 17.137 1.00 83.44 186 LEU A O 1
ATOM 1535 N N . PHE A 1 187 ? -17.915 7.055 19.203 1.00 82.50 187 PHE A N 1
ATOM 1536 C CA . PHE A 1 187 ? -19.358 6.843 19.272 1.00 82.50 187 PHE A CA 1
ATOM 1537 C C . PHE A 1 187 ? -20.102 7.542 18.140 1.00 82.50 187 PHE A C 1
ATOM 1539 O O . PHE A 1 187 ? -20.918 6.904 17.495 1.00 82.50 187 PHE A O 1
ATOM 1546 N N . THR A 1 188 ? -19.791 8.810 17.860 1.00 85.31 188 THR A N 1
ATOM 1547 C CA . THR A 1 188 ? -20.439 9.570 16.780 1.00 85.31 188 THR A CA 1
ATOM 1548 C C . THR A 1 188 ? -20.153 8.965 15.406 1.00 85.31 188 THR A C 1
ATOM 1550 O O . THR A 1 188 ? -21.048 8.862 14.569 1.00 85.31 188 THR A O 1
ATOM 1553 N N . SER A 1 189 ? -18.909 8.540 15.177 1.00 87.44 189 SER A N 1
ATOM 1554 C CA . SER A 1 189 ? -18.494 7.989 13.883 1.00 87.44 189 SER A CA 1
ATOM 1555 C C . SER A 1 189 ? -19.141 6.626 13.629 1.00 87.44 189 SER A C 1
ATOM 1557 O O . SER A 1 189 ? -19.628 6.371 12.531 1.00 87.44 189 SER A O 1
ATOM 1559 N N . LEU A 1 190 ? -19.182 5.763 14.650 1.00 89.06 190 LEU A N 1
ATOM 1560 C CA . LEU A 1 190 ? -19.786 4.433 14.548 1.00 89.06 190 LEU A CA 1
ATOM 1561 C C . LEU A 1 190 ? -21.314 4.479 14.596 1.00 89.06 190 LEU A C 1
ATOM 1563 O O . LEU A 1 190 ? -21.956 3.707 13.892 1.00 89.06 190 LEU A O 1
ATOM 1567 N N . SER A 1 191 ? -21.918 5.414 15.342 1.00 91.19 191 SER A N 1
ATOM 1568 C CA . SER A 1 191 ? -23.381 5.524 15.419 1.00 91.19 191 SER A CA 1
ATOM 1569 C C . SER A 1 191 ? -24.008 5.758 14.048 1.00 91.19 191 SER A C 1
ATOM 1571 O O . SER A 1 191 ? -25.100 5.275 13.764 1.00 91.19 191 SER A O 1
ATOM 1573 N N . ARG A 1 192 ? -23.284 6.468 13.180 1.00 93.12 192 ARG A N 1
ATOM 1574 C CA . ARG A 1 192 ? -23.698 6.747 11.810 1.00 93.12 192 ARG A CA 1
ATOM 1575 C C . ARG A 1 192 ? -23.762 5.487 10.935 1.00 93.12 192 ARG A C 1
ATOM 1577 O O . ARG A 1 192 ? -24.555 5.443 10.000 1.00 93.12 192 ARG A O 1
ATOM 1584 N N . LEU A 1 193 ? -22.971 4.453 11.236 1.00 94.19 193 LEU A N 1
ATOM 1585 C CA . LEU A 1 193 ? -22.973 3.196 10.479 1.00 94.19 193 LEU A CA 1
ATOM 1586 C C . LEU A 1 193 ? -24.257 2.380 10.691 1.00 94.19 193 LEU A C 1
ATOM 1588 O O . LEU A 1 193 ? -24.648 1.649 9.785 1.00 94.19 193 LEU A O 1
ATOM 1592 N N . PHE A 1 194 ? -24.964 2.553 11.817 1.00 94.44 194 PHE A N 1
ATOM 1593 C CA . PHE A 1 194 ? -26.264 1.901 12.050 1.00 94.44 194 PHE A CA 1
ATOM 1594 C C . PHE A 1 194 ? -27.363 2.370 11.086 1.00 94.44 194 PHE A C 1
ATOM 1596 O O . PHE A 1 194 ? -28.378 1.693 10.939 1.00 94.44 194 PHE A O 1
ATOM 1603 N N . GLU A 1 195 ? -27.172 3.508 10.417 1.00 93.88 195 GLU A N 1
ATOM 1604 C CA . GLU A 1 195 ? -28.093 4.018 9.396 1.00 93.88 195 GLU A CA 1
ATOM 1605 C C . GLU A 1 195 ? -27.785 3.457 7.995 1.00 93.88 195 GLU A C 1
ATOM 1607 O O . GLU A 1 195 ? -28.477 3.777 7.025 1.00 93.88 195 GLU A O 1
ATOM 1612 N N . HIS A 1 196 ? -26.731 2.646 7.851 1.00 96.19 196 HIS A N 1
ATOM 1613 C CA . HIS A 1 196 ? -26.317 2.107 6.562 1.00 96.19 196 HIS A CA 1
ATOM 1614 C C . HIS A 1 196 ? -27.280 1.016 6.062 1.00 96.19 196 HIS A C 1
ATOM 1616 O O . HIS A 1 196 ? -27.833 0.236 6.829 1.00 96.19 196 HIS A O 1
ATOM 1622 N N . LYS A 1 197 ? -27.469 0.918 4.742 1.00 95.75 197 LYS A N 1
ATOM 1623 C CA . LYS A 1 197 ? -28.399 -0.056 4.130 1.00 95.75 197 LYS A CA 1
ATOM 1624 C C . LYS A 1 197 ? -27.885 -1.499 4.115 1.00 95.75 197 LYS A C 1
ATOM 1626 O O . LYS A 1 197 ? -28.672 -2.437 4.033 1.00 95.75 197 LYS A O 1
ATOM 1631 N N . GLU A 1 198 ? -26.568 -1.677 4.118 1.00 96.12 198 GLU A N 1
ATOM 1632 C CA . GLU A 1 198 ? -25.924 -2.994 4.096 1.00 96.12 198 GLU A CA 1
ATOM 1633 C C . GLU A 1 198 ? -25.693 -3.496 5.521 1.00 96.12 198 GLU A C 1
ATOM 1635 O O . GLU A 1 198 ? -24.960 -2.871 6.288 1.00 96.12 198 GLU A O 1
ATOM 1640 N N . THR A 1 199 ? -26.271 -4.655 5.844 1.00 96.12 199 THR A N 1
ATOM 1641 C CA . THR A 1 199 ? -26.201 -5.267 7.180 1.00 96.12 199 THR A CA 1
ATOM 1642 C C . THR A 1 199 ? -24.774 -5.575 7.611 1.00 96.12 199 THR A C 1
ATOM 1644 O O . THR A 1 199 ? -24.443 -5.406 8.772 1.00 96.12 199 THR A O 1
ATOM 1647 N N . GLU A 1 200 ? -23.898 -5.953 6.679 1.00 96.38 200 GLU A N 1
ATOM 1648 C CA . GLU A 1 200 ? -22.508 -6.276 7.013 1.00 96.38 200 GLU A CA 1
ATOM 1649 C C . GLU A 1 200 ? -21.706 -5.058 7.497 1.00 96.38 200 GLU A C 1
ATOM 1651 O O . GLU A 1 200 ? -20.765 -5.226 8.263 1.00 96.38 200 GLU A O 1
ATOM 1656 N N . ILE A 1 201 ? -22.069 -3.848 7.057 1.00 96.00 201 ILE A N 1
ATOM 1657 C CA . ILE A 1 201 ? -21.463 -2.598 7.542 1.00 96.00 201 ILE A CA 1
ATOM 1658 C C . ILE A 1 201 ? -22.011 -2.244 8.924 1.00 96.00 201 ILE A C 1
ATOM 1660 O O . ILE A 1 201 ? -21.252 -1.778 9.770 1.00 96.00 201 ILE A O 1
ATOM 1664 N N . ILE A 1 202 ? -23.304 -2.495 9.155 1.00 95.56 202 ILE A N 1
ATOM 1665 C CA . ILE A 1 202 ? -23.933 -2.317 10.467 1.00 95.56 202 ILE A CA 1
ATOM 1666 C C . ILE A 1 202 ? -23.292 -3.257 11.498 1.00 95.56 202 ILE A C 1
ATOM 1668 O O . ILE A 1 202 ? -22.956 -2.819 12.591 1.00 95.56 202 ILE A O 1
ATOM 1672 N N . ASP A 1 203 ? -23.085 -4.526 11.141 1.00 94.44 203 ASP A N 1
ATOM 1673 C CA . ASP A 1 203 ? -22.526 -5.552 12.032 1.00 94.44 203 ASP A CA 1
ATOM 1674 C C . ASP A 1 203 ? -21.047 -5.310 12.397 1.00 94.44 203 ASP A C 1
ATOM 1676 O O . ASP A 1 203 ? -20.554 -5.857 13.385 1.00 94.44 203 ASP A O 1
ATOM 1680 N N . ASP A 1 204 ? -20.319 -4.533 11.589 1.00 92.94 204 ASP A N 1
ATOM 1681 C CA . ASP A 1 204 ? -18.918 -4.173 11.839 1.00 92.94 204 ASP A CA 1
ATOM 1682 C C . ASP A 1 204 ? -18.764 -2.966 12.800 1.00 92.94 204 ASP A C 1
ATOM 1684 O O . ASP A 1 204 ? -17.634 -2.683 13.216 1.00 92.94 204 ASP A O 1
ATOM 1688 N N . ALA A 1 205 ? -19.852 -2.251 13.124 1.00 88.12 205 ALA A N 1
ATOM 1689 C CA . ALA A 1 205 ? -19.867 -1.059 13.986 1.00 88.12 205 ALA A CA 1
ATOM 1690 C C . ALA A 1 205 ? -19.913 -1.400 15.486 1.00 88.12 205 ALA A C 1
ATOM 1692 O O . ALA A 1 205 ? -19.142 -0.766 16.246 1.00 88.12 205 ALA A O 1
#

Foldseek 3Di:
DVVVVVVVVVVVVVVVVVVVVVVVVVVVVVVVVVVVVVVVVVVVVVVVVVVVVVVVVVVVVVVVVVVVVVVVVVVCVVVDPVVVLLVVLLVLLCLLPDDDPPDPVVNVVSLVSNLVSLVVLLVVQPPDAPPPSLVSNLVSVVLVSLLCCLQPDDLVSDDLSSLSSNLSSCPPYDPVSVVSSPDPSNCVSLVSQCVHPDVSSVVSD

pLDDT: mean 87.27, std 10.87, range [44.44, 97.25]

Sequence (205 aa):
ILDELRIAEYRQLQAQEKSLINVEERNVMAQRIKTIEKAKSEADAKLRVQDSQLRNMSKKMQEVIKQKDELLMKILQGKKIKQKDMLIWDEWQDELLRNYEGNKEIDEQIRQRKEDICSNIVSTFEKKEDEKGRKYAIGSRINETLLQICNDQPLDSIKRCHSKAFFVLTHPCSDKLRLLLCTGNLFTSLSRLFEHKETEIIDDA

Secondary structure (DSSP, 8-state):
-HHHHHHHHHHHHHHHHHHHHHHHHHHHHHHHHHHHHHHHHHHHHHHHHHHHHHHHHHHHHHHHHHHHHHHHHHHHHHS-THHHHHHHHHHHHHHHHPPP-S-HHHHHHHHHHHHHHHHHHHHHHTT---HHHHHHHHHTTHHHHHHHHHHHS-GGG--HHHHHHHHHHHTT--HHHHHHH--TTHHHHHHGGGG-S-HHHHHT-

Organism: NCBI:txid222440

Radius of gyration: 38.51 Å; chains: 1; bounding box: 57×31×129 Å